Protein AF-A0A7G8EMR7-F1 (afdb_monomer_lite)

Structure (mmCIF, N/CA/C/O backbone):
data_AF-A0A7G8EMR7-F1
#
_entry.id   AF-A0A7G8EMR7-F1
#
loop_
_atom_site.group_PDB
_atom_site.id
_atom_site.type_symbol
_atom_site.label_atom_id
_atom_site.label_alt_id
_atom_site.label_comp_id
_atom_site.label_asym_id
_atom_site.label_entity_id
_atom_site.label_seq_id
_atom_site.pdbx_PDB_ins_code
_atom_site.Cartn_x
_atom_site.Cartn_y
_atom_site.Cartn_z
_atom_site.occupancy
_atom_site.B_iso_or_equiv
_atom_site.auth_seq_id
_atom_site.auth_comp_id
_atom_site.auth_asym_id
_atom_site.auth_atom_id
_atom_site.pdbx_PDB_model_num
ATOM 1 N N . MET A 1 1 ? 34.311 30.628 12.073 1.00 57.38 1 MET A N 1
ATOM 2 C CA . MET A 1 1 ? 33.056 30.098 11.506 1.00 57.38 1 MET A CA 1
ATOM 3 C C . MET A 1 1 ? 31.970 31.081 11.854 1.00 57.38 1 MET A C 1
ATOM 5 O O . MET A 1 1 ? 31.750 31.256 13.050 1.00 57.38 1 MET A O 1
ATOM 9 N N . PRO A 1 2 ? 31.345 31.728 10.862 1.00 74.25 2 PRO A N 1
ATOM 10 C CA . PRO A 1 2 ? 30.206 32.598 11.105 1.00 74.25 2 PRO A CA 1
ATOM 11 C C . PRO A 1 2 ? 29.040 31.778 11.659 1.00 74.25 2 PRO A C 1
ATOM 13 O O . PRO A 1 2 ? 28.796 30.651 11.211 1.00 74.25 2 PRO A O 1
ATOM 16 N N . ASP A 1 3 ? 28.354 32.337 12.648 1.00 81.19 3 ASP A N 1
ATOM 17 C CA . ASP A 1 3 ? 27.054 31.846 13.098 1.00 81.19 3 ASP A CA 1
ATOM 18 C C . ASP A 1 3 ? 25.957 32.190 12.072 1.00 81.19 3 ASP A C 1
ATOM 20 O O . ASP A 1 3 ? 26.227 32.738 11.004 1.00 81.19 3 ASP A O 1
ATOM 24 N N . GLN A 1 4 ? 24.719 31.790 12.363 1.00 78.62 4 GLN A N 1
ATOM 25 C CA . GLN A 1 4 ? 23.602 31.946 11.433 1.00 78.62 4 GLN A CA 1
ATOM 26 C C . GLN A 1 4 ? 23.157 33.413 11.278 1.00 78.62 4 GLN A C 1
ATOM 28 O O . GLN A 1 4 ? 22.758 33.789 10.183 1.00 78.62 4 GLN A O 1
ATOM 33 N N . GLU A 1 5 ? 23.304 34.238 12.318 1.00 82.50 5 GLU A N 1
ATOM 34 C CA . GLU A 1 5 ? 22.943 35.666 12.322 1.00 82.50 5 GLU A CA 1
ATOM 35 C C . GLU A 1 5 ? 23.789 36.422 11.282 1.00 82.50 5 GLU A C 1
ATOM 37 O O . GLU A 1 5 ? 23.252 37.013 10.348 1.00 82.50 5 GLU A O 1
ATOM 42 N N . HIS A 1 6 ? 25.112 36.216 11.293 1.00 88.81 6 HIS A N 1
ATOM 43 C CA . HIS A 1 6 ? 26.015 36.756 10.267 1.00 88.81 6 HIS A CA 1
ATOM 44 C C . HIS A 1 6 ? 25.764 36.217 8.842 1.00 88.81 6 HIS A C 1
ATOM 46 O O . HIS A 1 6 ? 26.268 36.787 7.874 1.00 88.81 6 HIS A O 1
ATOM 52 N N . LEU A 1 7 ? 25.064 35.091 8.665 1.00 87.62 7 LEU A N 1
ATOM 53 C CA . LEU A 1 7 ? 24.693 34.623 7.324 1.00 87.62 7 LEU A CA 1
ATOM 54 C C . LEU A 1 7 ? 23.433 35.320 6.818 1.00 87.62 7 LEU A C 1
ATOM 56 O O . LEU A 1 7 ? 23.367 35.627 5.629 1.00 87.62 7 LEU A O 1
ATOM 60 N N . ASP A 1 8 ? 22.469 35.551 7.703 1.00 83.00 8 ASP A N 1
ATOM 61 C CA . ASP A 1 8 ? 21.169 36.119 7.363 1.00 83.00 8 ASP A CA 1
ATOM 62 C C . ASP A 1 8 ? 21.288 37.639 7.127 1.00 83.00 8 ASP A C 1
ATOM 64 O O . ASP A 1 8 ? 20.868 38.108 6.068 1.00 83.00 8 ASP A O 1
ATOM 68 N N . ASP A 1 9 ? 22.019 38.366 7.985 1.00 87.94 9 ASP A N 1
ATOM 69 C CA . ASP A 1 9 ? 22.360 39.793 7.808 1.00 87.94 9 ASP A CA 1
ATOM 70 C C . ASP A 1 9 ? 23.019 40.074 6.442 1.00 87.94 9 ASP A C 1
ATOM 72 O O . ASP A 1 9 ? 22.717 41.053 5.755 1.00 87.94 9 ASP A O 1
ATOM 76 N N . PHE A 1 10 ? 23.938 39.197 6.014 1.00 89.88 10 PHE A N 1
ATOM 77 C CA . PHE A 1 10 ? 24.624 39.344 4.728 1.00 89.88 10 PHE A CA 1
ATOM 78 C C . PHE A 1 10 ? 23.663 39.157 3.548 1.00 89.88 10 PHE A C 1
ATOM 80 O O . PHE A 1 10 ? 23.847 39.782 2.504 1.00 89.88 10 PHE A O 1
ATOM 87 N N . LEU A 1 11 ? 22.663 38.280 3.676 1.00 86.31 11 LEU A N 1
ATOM 88 C CA . LEU A 1 11 ? 21.675 38.048 2.624 1.00 86.31 11 LEU A CA 1
ATOM 89 C C . LEU A 1 11 ? 20.690 39.217 2.535 1.00 86.31 11 LEU A C 1
ATOM 91 O O . LEU A 1 11 ? 20.462 39.703 1.428 1.00 86.31 11 LEU A O 1
ATOM 95 N N . GLU A 1 12 ? 20.207 39.726 3.672 1.00 84.81 12 GLU A N 1
ATOM 96 C CA . GLU A 1 12 ? 19.348 40.917 3.741 1.00 84.81 12 GLU A CA 1
ATOM 97 C C . GLU A 1 12 ? 20.042 42.136 3.108 1.00 84.81 12 GLU A C 1
ATOM 99 O O . GLU A 1 12 ? 19.497 42.748 2.189 1.00 84.81 12 GLU A O 1
ATOM 104 N N . ALA A 1 13 ? 21.308 42.401 3.453 1.00 86.25 13 ALA A N 1
ATOM 105 C CA . ALA A 1 13 ? 22.084 43.486 2.845 1.00 86.25 13 ALA A CA 1
ATOM 106 C C . ALA A 1 13 ? 22.275 43.340 1.316 1.00 86.25 13 ALA A C 1
ATOM 108 O O . ALA A 1 13 ? 22.400 44.342 0.605 1.00 86.25 13 ALA A O 1
ATOM 109 N N . VAL A 1 14 ? 22.296 42.113 0.774 1.00 84.75 14 VAL A N 1
ATOM 110 C CA . VAL A 1 14 ? 22.351 41.875 -0.683 1.00 84.75 14 VAL A CA 1
ATOM 111 C C . VAL A 1 14 ? 20.979 42.053 -1.344 1.00 84.75 14 VAL A C 1
ATOM 113 O O . VAL A 1 14 ? 20.927 42.512 -2.490 1.00 84.75 14 VAL A O 1
ATOM 116 N N . GLU A 1 15 ? 19.880 41.734 -0.655 1.00 80.44 15 GLU A N 1
ATOM 117 C CA . GLU A 1 15 ? 18.521 42.029 -1.127 1.00 80.44 15 GLU A CA 1
ATOM 118 C C . GLU A 1 15 ? 18.259 43.543 -1.159 1.00 80.44 15 GLU A C 1
ATOM 120 O O . GLU A 1 15 ? 17.837 44.058 -2.198 1.00 80.44 15 GLU A O 1
ATOM 125 N N . GLU A 1 16 ? 18.605 44.272 -0.092 1.00 79.94 16 GLU A N 1
ATOM 126 C CA . GLU A 1 16 ? 18.451 45.733 -0.008 1.00 79.94 16 GLU A CA 1
ATOM 127 C C . GLU A 1 16 ? 19.318 46.491 -1.024 1.00 79.94 16 GLU A C 1
ATOM 129 O O . GLU A 1 16 ? 18.848 47.427 -1.678 1.00 79.94 16 GLU A O 1
ATOM 134 N N . ALA A 1 17 ? 20.579 46.081 -1.208 1.00 79.94 17 ALA A N 1
ATOM 135 C CA . ALA A 1 17 ? 21.474 46.690 -2.195 1.00 79.94 17 ALA A CA 1
ATOM 136 C C . ALA A 1 17 ? 21.065 46.398 -3.655 1.00 79.94 17 ALA A C 1
ATOM 138 O O . ALA A 1 17 ? 21.535 47.081 -4.572 1.00 79.94 17 ALA A O 1
ATOM 139 N N . GLY A 1 18 ? 20.202 45.397 -3.868 1.00 71.69 18 GLY A N 1
ATOM 140 C CA . GLY A 1 18 ? 19.740 44.924 -5.167 1.00 71.69 18 GLY A CA 1
ATOM 141 C C . GLY A 1 18 ? 20.785 44.085 -5.912 1.00 71.69 18 GLY A C 1
ATOM 142 O O . GLY A 1 18 ? 21.948 44.459 -6.039 1.00 71.69 18 GLY A O 1
ATOM 143 N N . SER A 1 19 ? 20.372 42.945 -6.470 1.00 70.88 19 SER A N 1
ATOM 144 C CA . SER A 1 19 ? 21.272 42.052 -7.219 1.00 70.88 19 SER A CA 1
ATOM 145 C C . SER A 1 19 ? 21.535 42.574 -8.649 1.00 70.88 19 SER A C 1
ATOM 147 O O . SER A 1 19 ? 20.574 42.739 -9.407 1.00 70.88 19 SER A O 1
ATOM 149 N N . PRO A 1 20 ? 22.798 42.790 -9.087 1.00 79.12 20 PRO A N 1
ATOM 150 C CA . PRO A 1 20 ? 24.050 42.582 -8.354 1.00 79.12 20 PRO A CA 1
ATOM 151 C C . PRO A 1 20 ? 24.451 43.711 -7.400 1.00 79.12 20 PRO A C 1
ATOM 153 O O . PRO A 1 20 ? 24.680 44.852 -7.815 1.00 79.12 20 PRO A O 1
ATOM 156 N N . ALA A 1 21 ? 24.726 43.327 -6.157 1.00 84.31 21 ALA A N 1
ATOM 157 C CA . ALA A 1 21 ? 25.271 44.205 -5.139 1.00 84.31 21 ALA A CA 1
ATOM 158 C C . ALA A 1 21 ? 26.789 44.388 -5.331 1.00 84.31 21 ALA A C 1
ATOM 160 O O . ALA A 1 21 ? 27.502 43.497 -5.806 1.00 84.31 21 ALA A O 1
ATOM 161 N N . LYS A 1 22 ? 27.319 45.556 -4.958 1.00 87.06 22 LYS A N 1
ATOM 162 C CA . LYS A 1 22 ? 28.762 45.861 -5.016 1.00 87.06 22 LYS A CA 1
ATOM 163 C C . LYS A 1 22 ? 29.403 45.579 -3.660 1.00 87.06 22 LYS A C 1
ATOM 165 O O . LYS A 1 22 ? 28.920 46.096 -2.659 1.00 87.06 22 LYS A O 1
ATOM 170 N N . ASN A 1 23 ? 30.524 44.853 -3.626 1.00 85.62 23 ASN A N 1
ATOM 171 C CA . ASN A 1 23 ? 31.226 44.539 -2.373 1.00 85.62 23 ASN A CA 1
ATOM 172 C C . ASN A 1 23 ? 31.549 45.781 -1.515 1.00 85.62 23 ASN A C 1
ATOM 174 O O . ASN A 1 23 ? 31.311 45.711 -0.314 1.00 85.62 23 ASN A O 1
ATOM 178 N N . PRO A 1 24 ? 32.004 46.927 -2.069 1.00 85.69 24 PRO A N 1
ATOM 179 C CA . PRO A 1 24 ? 32.195 48.139 -1.270 1.00 85.69 24 PRO A CA 1
ATOM 180 C C . PRO A 1 24 ? 30.923 48.640 -0.571 1.00 85.69 24 PRO A C 1
ATOM 182 O O . PRO A 1 24 ? 31.001 49.039 0.583 1.00 85.69 24 PRO A O 1
ATOM 185 N N . ALA A 1 25 ? 29.760 48.565 -1.230 1.00 83.31 25 ALA A N 1
ATOM 186 C CA . ALA A 1 25 ? 28.487 49.006 -0.653 1.00 83.31 25 ALA A CA 1
ATOM 187 C C . ALA A 1 25 ? 27.981 48.039 0.430 1.00 83.31 25 ALA A C 1
ATOM 189 O O . ALA A 1 25 ? 27.506 48.479 1.467 1.00 83.31 25 ALA A O 1
ATOM 190 N N . LEU A 1 26 ? 28.149 46.726 0.227 1.00 86.81 26 LEU A N 1
ATOM 191 C CA . LEU A 1 26 ? 27.832 45.713 1.243 1.00 86.81 26 LEU A CA 1
ATOM 192 C C . LEU A 1 26 ? 28.711 45.861 2.493 1.00 86.81 26 LEU A C 1
ATOM 194 O O . LEU A 1 26 ? 28.229 45.720 3.610 1.00 86.81 26 LEU A O 1
ATOM 198 N N . ARG A 1 27 ? 29.998 46.177 2.314 1.00 86.69 27 ARG A N 1
ATOM 199 C CA . ARG A 1 27 ? 30.940 46.416 3.421 1.00 86.69 27 ARG A CA 1
ATOM 200 C C . ARG A 1 27 ? 30.623 47.699 4.184 1.00 86.69 27 ARG A C 1
ATOM 202 O O . ARG A 1 27 ? 30.758 47.718 5.400 1.00 86.69 27 ARG A O 1
ATOM 209 N N . GLU A 1 28 ? 30.188 48.743 3.482 1.00 85.81 28 GLU A N 1
ATOM 210 C CA . GLU A 1 28 ? 29.721 49.994 4.090 1.00 85.81 28 GLU A CA 1
ATOM 211 C C . GLU A 1 28 ? 28.404 49.801 4.862 1.00 85.81 28 GLU A C 1
ATOM 213 O O . GLU A 1 28 ? 28.274 50.331 5.961 1.00 85.81 28 GLU A O 1
ATOM 218 N N . ALA A 1 29 ? 27.470 48.999 4.336 1.00 86.19 29 ALA A N 1
ATOM 219 C CA . ALA A 1 29 ? 26.192 48.697 4.986 1.00 86.19 29 ALA A CA 1
ATOM 220 C C . ALA A 1 29 ? 26.337 47.796 6.227 1.00 86.19 29 ALA A C 1
ATOM 222 O O . ALA A 1 29 ? 25.756 48.090 7.267 1.00 86.19 29 ALA A O 1
ATOM 223 N N . LEU A 1 30 ? 27.128 46.720 6.133 1.00 89.44 30 LEU A N 1
ATOM 224 C CA . LEU A 1 30 ? 27.323 45.761 7.230 1.00 89.44 30 LEU A CA 1
ATOM 225 C C . LEU A 1 30 ? 28.312 46.264 8.297 1.00 89.44 30 LEU A C 1
ATOM 227 O O . LEU A 1 30 ? 28.236 45.862 9.454 1.00 89.44 30 LEU A O 1
ATOM 231 N N . GLY A 1 31 ? 29.273 47.118 7.925 1.00 89.44 31 GLY A N 1
ATOM 232 C CA . GLY A 1 31 ? 30.266 47.677 8.851 1.00 89.44 31 GLY A CA 1
ATOM 233 C C . GLY A 1 31 ? 31.246 46.657 9.455 1.00 89.44 31 GLY A C 1
ATOM 234 O O . GLY A 1 31 ? 31.926 46.970 10.430 1.00 89.44 31 GLY A O 1
ATOM 235 N N . TRP A 1 32 ? 31.314 45.437 8.912 1.00 90.94 32 TRP A N 1
ATOM 236 C CA . TRP A 1 32 ? 32.127 44.346 9.455 1.00 90.94 32 TRP A CA 1
ATOM 237 C C . TRP A 1 32 ? 33.620 44.471 9.136 1.00 90.94 32 TRP A C 1
ATOM 239 O O . TRP A 1 32 ? 34.028 44.969 8.085 1.00 90.94 32 TRP A O 1
ATOM 249 N N . GLU A 1 33 ? 34.438 43.910 10.027 1.00 85.88 33 GLU A N 1
ATOM 250 C CA . GLU A 1 33 ? 35.870 43.714 9.807 1.00 85.88 33 GLU A CA 1
ATOM 251 C C . GLU A 1 33 ? 36.137 42.782 8.611 1.00 85.88 33 GLU A C 1
ATOM 253 O O . GLU A 1 33 ? 35.475 41.755 8.429 1.00 85.88 33 GLU A O 1
ATOM 258 N N . GLU A 1 34 ? 37.159 43.108 7.816 1.00 82.94 34 GLU A N 1
ATOM 259 C CA . GLU A 1 34 ? 37.453 42.433 6.540 1.00 82.94 34 GLU A CA 1
ATOM 260 C C . GLU A 1 34 ? 37.567 40.893 6.624 1.00 82.94 34 GLU A C 1
ATOM 262 O O . GLU A 1 34 ? 37.033 40.212 5.742 1.00 82.94 34 GLU A O 1
ATOM 267 N N . PRO A 1 35 ? 38.210 40.294 7.654 1.00 88.31 35 PRO A N 1
ATOM 268 C CA . PRO A 1 35 ? 38.303 38.839 7.755 1.00 88.31 35 PRO A CA 1
ATOM 269 C C . PRO A 1 35 ? 36.937 38.165 7.927 1.00 88.31 35 PRO A C 1
ATOM 271 O O . PRO A 1 35 ? 36.718 37.093 7.369 1.00 88.31 35 PRO A O 1
ATOM 274 N N . LEU A 1 36 ? 36.019 38.798 8.668 1.00 86.50 36 LEU A N 1
ATOM 275 C CA . LEU A 1 36 ? 34.673 38.279 8.918 1.00 86.50 36 LEU A CA 1
ATOM 276 C C . LEU A 1 36 ? 33.814 38.374 7.653 1.00 86.50 36 LEU A C 1
ATOM 278 O O . LEU A 1 36 ? 33.177 37.393 7.270 1.00 86.50 36 LEU A O 1
ATOM 282 N N . TYR A 1 37 ? 33.869 39.519 6.963 1.00 89.94 37 TYR A N 1
ATOM 283 C CA . TYR A 1 37 ? 33.163 39.731 5.698 1.00 89.94 37 TYR A CA 1
ATOM 284 C C . TYR A 1 37 ? 33.554 38.687 4.639 1.00 89.94 37 TYR A C 1
ATOM 286 O O . TYR A 1 37 ? 32.681 38.064 4.028 1.00 89.94 37 TYR A O 1
ATOM 294 N N . GLU A 1 38 ? 34.853 38.434 4.436 1.00 87.31 38 GLU A N 1
ATOM 295 C CA . GLU A 1 38 ? 35.293 37.412 3.479 1.00 87.31 38 GLU A CA 1
ATOM 296 C C . GLU A 1 38 ? 35.054 35.970 3.969 1.00 87.31 38 GLU A C 1
ATOM 298 O O . GLU A 1 38 ? 34.797 35.110 3.124 1.00 87.31 38 GLU A O 1
ATOM 303 N N . GLU A 1 39 ? 35.057 35.676 5.279 1.00 88.50 39 GLU A N 1
ATOM 304 C CA . GLU A 1 39 ? 34.685 34.342 5.795 1.00 88.50 39 GLU A CA 1
ATOM 305 C C . GLU A 1 39 ? 33.197 34.034 5.533 1.00 88.50 39 GLU A C 1
ATOM 307 O O . GLU A 1 39 ? 32.879 32.983 4.968 1.00 88.50 39 GLU A O 1
ATOM 312 N N . VAL A 1 40 ? 32.291 34.968 5.855 1.00 88.12 40 VAL A N 1
ATOM 313 C CA . VAL A 1 40 ? 30.843 34.867 5.577 1.00 88.12 40 VAL A CA 1
ATOM 314 C C . VAL A 1 40 ? 30.583 34.707 4.081 1.00 88.12 40 VAL A C 1
ATOM 316 O O . VAL A 1 40 ? 29.943 33.746 3.642 1.00 88.12 40 VAL A O 1
ATOM 319 N N . LYS A 1 41 ? 31.141 35.608 3.271 1.00 89.00 41 LYS A N 1
ATOM 320 C CA . LYS A 1 41 ? 31.009 35.597 1.811 1.00 89.00 41 LYS A CA 1
ATOM 321 C C . LYS A 1 41 ? 31.563 34.311 1.196 1.00 89.00 41 LYS A C 1
ATOM 323 O O . LYS A 1 41 ? 30.964 33.773 0.266 1.00 89.00 41 LYS A O 1
ATOM 328 N N . ALA A 1 42 ? 32.683 33.784 1.695 1.00 85.69 42 ALA A N 1
ATOM 329 C CA . ALA A 1 42 ? 33.214 32.496 1.253 1.00 85.69 42 ALA A CA 1
ATOM 330 C C . ALA A 1 42 ? 32.295 31.328 1.647 1.00 85.69 42 ALA A C 1
ATOM 332 O O . ALA A 1 42 ? 32.066 30.444 0.820 1.00 85.69 42 ALA A O 1
ATOM 333 N N . ALA A 1 43 ? 31.720 31.338 2.854 1.00 84.50 43 ALA A N 1
ATOM 334 C CA . ALA A 1 43 ? 30.780 30.316 3.309 1.00 84.50 43 ALA A CA 1
ATOM 335 C C . ALA A 1 43 ? 29.481 30.303 2.481 1.00 84.50 43 ALA A C 1
ATOM 337 O O . ALA A 1 43 ? 29.034 29.234 2.064 1.00 84.50 43 ALA A O 1
ATOM 338 N N . LEU A 1 44 ? 28.902 31.469 2.173 1.00 83.50 44 LEU A N 1
ATOM 339 C CA . LEU A 1 44 ? 27.701 31.582 1.334 1.00 83.50 44 LEU A CA 1
ATOM 340 C C . LEU A 1 44 ? 27.962 31.205 -0.133 1.00 83.50 44 LEU A C 1
ATOM 342 O O . LEU A 1 44 ? 27.108 30.581 -0.768 1.00 83.50 44 LEU A O 1
ATOM 346 N N . VAL A 1 45 ? 29.157 31.503 -0.657 1.00 85.25 45 VAL A N 1
ATOM 347 C CA . VAL A 1 45 ? 29.601 31.033 -1.981 1.00 85.25 45 VAL A CA 1
ATOM 348 C C . VAL A 1 45 ? 29.816 29.516 -1.997 1.00 85.25 45 VAL A C 1
ATOM 350 O O . VAL A 1 45 ? 29.410 28.857 -2.951 1.00 85.25 45 VAL A O 1
ATOM 353 N N . ALA A 1 46 ? 30.383 28.931 -0.938 1.00 79.50 46 ALA A N 1
ATOM 354 C CA . ALA A 1 46 ? 30.556 27.481 -0.814 1.00 79.50 46 ALA A CA 1
ATOM 355 C C . ALA A 1 46 ? 29.217 26.733 -0.665 1.00 79.50 46 ALA A C 1
ATOM 357 O O . ALA A 1 46 ? 29.056 25.649 -1.223 1.00 79.50 46 ALA A O 1
ATOM 358 N N . LYS A 1 47 ? 28.234 27.333 0.022 1.00 79.31 47 LYS A N 1
ATOM 359 C CA . LYS A 1 47 ? 26.837 26.859 0.070 1.00 79.31 47 LYS A CA 1
ATOM 360 C C . LYS A 1 47 ? 26.079 27.073 -1.253 1.00 79.31 47 LYS A C 1
ATOM 362 O O . LYS A 1 47 ? 24.956 26.600 -1.389 1.00 79.31 47 LYS A O 1
ATOM 367 N N . GLY A 1 48 ? 26.661 27.790 -2.219 1.00 78.06 48 GLY A N 1
ATOM 368 C CA . GLY A 1 48 ? 26.054 28.098 -3.516 1.00 78.06 48 GLY A CA 1
ATOM 369 C C . GLY A 1 48 ? 24.927 29.135 -3.479 1.00 78.06 48 GLY A C 1
ATOM 370 O O . GLY A 1 48 ? 24.381 29.441 -4.532 1.00 78.06 48 GLY A O 1
ATOM 371 N N . ILE A 1 49 ? 24.603 29.689 -2.305 1.00 77.19 49 ILE A N 1
ATOM 372 C CA . ILE A 1 49 ? 23.542 30.692 -2.089 1.00 77.19 49 ILE A CA 1
ATOM 373 C C . ILE A 1 49 ? 23.927 32.031 -2.736 1.00 77.19 49 ILE A C 1
ATOM 375 O O . ILE A 1 49 ? 23.078 32.781 -3.208 1.00 77.19 49 ILE A O 1
ATOM 379 N N . VAL A 1 50 ? 25.229 32.313 -2.796 1.00 82.00 50 VAL A N 1
ATOM 380 C CA . VAL A 1 50 ? 25.792 33.566 -3.301 1.00 82.00 50 VAL A CA 1
ATOM 381 C C . VAL A 1 50 ? 26.803 33.284 -4.415 1.00 82.00 50 VAL A C 1
ATOM 383 O O . VAL A 1 50 ? 27.568 32.323 -4.356 1.00 82.00 50 VAL A O 1
ATOM 386 N N . LYS A 1 51 ? 26.848 34.137 -5.443 1.00 83.00 51 LYS A N 1
ATOM 387 C CA . LYS A 1 51 ? 27.800 34.057 -6.561 1.00 83.00 51 LYS A CA 1
ATOM 388 C C . LYS A 1 51 ? 28.655 35.315 -6.661 1.00 83.00 51 LYS A C 1
ATOM 390 O O . LYS A 1 51 ? 28.183 36.432 -6.473 1.00 83.00 51 LYS A O 1
ATOM 395 N N . ARG A 1 52 ? 29.927 35.121 -7.016 1.00 81.75 52 ARG A N 1
ATOM 396 C CA . ARG A 1 52 ? 30.865 36.198 -7.371 1.00 81.75 52 ARG A CA 1
ATOM 397 C C . ARG A 1 52 ? 30.674 36.567 -8.846 1.00 81.75 52 ARG A C 1
ATOM 399 O O . ARG A 1 52 ? 30.525 35.671 -9.677 1.00 81.75 52 ARG A O 1
ATOM 406 N N . GLY A 1 53 ? 30.706 37.858 -9.173 1.00 74.56 53 GLY A N 1
ATOM 407 C CA . GLY A 1 53 ? 30.669 38.322 -10.563 1.00 74.56 53 GLY A CA 1
ATOM 408 C C . GLY A 1 53 ? 31.847 37.805 -11.395 1.00 74.56 53 GLY A C 1
ATOM 409 O O . GLY A 1 53 ? 32.962 37.664 -10.893 1.00 74.56 53 GLY A O 1
ATOM 410 N N . GLN A 1 54 ? 31.620 37.525 -12.682 1.00 56.62 54 GLN A N 1
ATOM 411 C CA . GLN A 1 54 ? 32.704 37.160 -13.599 1.00 56.62 54 GLN A CA 1
ATOM 412 C C . GLN A 1 54 ? 33.447 38.406 -14.102 1.00 56.62 54 GLN A C 1
ATOM 414 O O . GLN A 1 54 ? 32.874 39.244 -14.794 1.00 56.62 54 GLN A O 1
ATOM 419 N N . GLY A 1 55 ? 34.750 38.482 -13.819 1.00 60.56 55 GLY A N 1
ATOM 420 C CA . GLY A 1 55 ? 35.656 39.510 -14.336 1.00 60.56 55 GLY A CA 1
ATOM 421 C C . GLY A 1 55 ? 36.244 40.402 -13.244 1.00 60.56 55 GLY A C 1
ATOM 422 O O . GLY A 1 55 ? 36.343 40.013 -12.086 1.00 60.56 55 GLY A O 1
ATOM 423 N N . ARG A 1 56 ? 36.660 41.615 -13.626 1.00 51.62 56 ARG A N 1
ATOM 424 C CA . ARG A 1 56 ? 37.240 42.626 -12.718 1.00 51.62 56 ARG A CA 1
ATOM 425 C C . ARG A 1 56 ? 36.194 43.376 -11.874 1.00 51.62 56 ARG A C 1
ATOM 427 O O . ARG A 1 56 ? 36.553 44.312 -11.167 1.00 51.62 56 ARG A O 1
ATOM 434 N N . SER A 1 57 ? 34.916 43.021 -11.989 1.00 55.19 57 SER A N 1
ATOM 435 C CA . SER A 1 57 ? 33.812 43.650 -11.263 1.00 55.19 57 SER A CA 1
ATOM 436 C C . SER A 1 57 ? 33.665 43.036 -9.874 1.00 55.19 57 SER A C 1
ATOM 438 O O . SER A 1 57 ? 33.320 41.862 -9.749 1.00 55.19 57 SER A O 1
ATOM 440 N N . ASP A 1 58 ? 33.891 43.845 -8.843 1.00 75.81 58 ASP A N 1
ATOM 441 C CA . ASP A 1 58 ? 33.823 43.435 -7.441 1.00 75.81 58 ASP A CA 1
ATOM 442 C C . ASP A 1 58 ? 32.366 43.386 -6.932 1.00 75.81 58 ASP A C 1
ATOM 444 O O . ASP A 1 58 ? 31.922 44.202 -6.122 1.00 75.81 58 ASP A O 1
ATOM 448 N N . THR A 1 59 ? 31.584 42.460 -7.497 1.00 81.31 59 THR A N 1
ATOM 449 C CA . THR A 1 59 ? 30.137 42.323 -7.274 1.00 81.31 59 THR A CA 1
ATOM 450 C C . THR A 1 59 ? 29.721 40.927 -6.822 1.00 81.31 59 THR A C 1
ATOM 452 O O . THR A 1 59 ? 30.398 39.920 -7.063 1.00 81.31 59 THR A O 1
ATOM 455 N N . VAL A 1 60 ? 28.574 40.896 -6.151 1.00 82.12 60 VAL A N 1
ATOM 456 C CA . VAL A 1 60 ? 27.966 39.741 -5.502 1.00 82.12 60 VAL A CA 1
ATOM 457 C C . VAL A 1 60 ? 26.512 39.637 -5.955 1.00 82.12 60 VAL A C 1
ATOM 459 O O . VAL A 1 60 ? 25.817 40.640 -6.097 1.00 82.12 60 VAL A O 1
ATOM 462 N N . PHE A 1 61 ? 26.069 38.415 -6.218 1.00 82.75 61 PHE A N 1
ATOM 463 C CA . PHE A 1 61 ? 24.733 38.095 -6.704 1.00 82.75 61 PHE A CA 1
ATOM 464 C C . PHE A 1 61 ? 24.138 37.043 -5.771 1.00 82.75 61 PHE A C 1
ATOM 466 O O . PHE A 1 61 ? 24.828 36.076 -5.439 1.00 82.75 61 PHE A O 1
ATOM 473 N N . LEU A 1 62 ? 22.861 37.166 -5.415 1.00 78.38 62 LEU A N 1
ATOM 474 C CA . LEU A 1 62 ? 22.112 36.007 -4.926 1.00 78.38 62 LEU A CA 1
ATOM 475 C C . LEU A 1 62 ? 22.007 34.991 -6.065 1.00 78.38 62 LEU A C 1
ATOM 477 O O . LEU A 1 62 ? 21.802 35.355 -7.227 1.00 78.38 62 LEU A O 1
ATOM 481 N N . ALA A 1 63 ? 22.204 33.716 -5.754 1.00 71.19 63 ALA A N 1
ATOM 482 C CA . ALA A 1 63 ? 21.990 32.656 -6.718 1.00 71.19 63 ALA A CA 1
ATOM 483 C C . ALA A 1 63 ? 20.488 32.392 -6.851 1.00 71.19 63 ALA A C 1
ATOM 485 O O . ALA A 1 63 ? 19.845 32.018 -5.873 1.00 71.19 63 ALA A O 1
ATOM 486 N N . ASP A 1 64 ? 19.943 32.508 -8.067 1.00 56.56 64 ASP A N 1
ATOM 487 C CA . ASP A 1 64 ? 18.587 32.022 -8.347 1.00 56.56 64 ASP A CA 1
ATOM 488 C C . ASP A 1 64 ? 18.440 30.580 -7.835 1.00 56.56 64 ASP A C 1
ATOM 490 O O . ASP A 1 64 ? 19.308 29.736 -8.091 1.00 56.56 64 ASP A O 1
ATOM 494 N N . ALA A 1 65 ? 17.322 30.266 -7.176 1.00 43.91 65 ALA A N 1
ATOM 495 C CA . ALA A 1 65 ? 17.088 28.944 -6.590 1.00 43.91 65 ALA A CA 1
ATOM 496 C C . ALA A 1 65 ? 17.180 27.796 -7.624 1.00 43.91 65 ALA A C 1
ATOM 498 O O . ALA A 1 65 ? 17.638 26.699 -7.304 1.00 43.91 65 ALA A O 1
ATOM 499 N N . GLU A 1 66 ? 16.838 28.052 -8.894 1.00 37.50 66 GLU A N 1
ATOM 500 C CA . GLU A 1 66 ? 17.049 27.094 -9.990 1.00 37.50 66 GLU A CA 1
ATOM 501 C C . GLU A 1 66 ? 18.532 26.870 -10.332 1.00 37.50 66 GLU A C 1
ATOM 503 O O . GLU A 1 66 ? 18.909 25.802 -10.817 1.00 37.50 66 GLU A O 1
ATOM 508 N N . GLN A 1 67 ? 19.400 27.861 -10.114 1.00 38.84 67 GLN A N 1
ATOM 509 C CA . GLN A 1 67 ? 20.796 27.805 -10.539 1.00 38.84 67 GLN A CA 1
ATOM 510 C C . GLN A 1 67 ? 21.729 27.096 -9.549 1.00 38.84 67 GLN A C 1
ATOM 512 O O . GLN A 1 67 ? 22.757 26.572 -9.983 1.00 38.84 67 GLN A O 1
ATOM 517 N N . VAL A 1 68 ? 21.389 27.043 -8.257 1.00 40.16 68 VAL A N 1
ATOM 518 C CA . VAL A 1 68 ? 22.130 26.239 -7.262 1.00 40.16 68 VAL A CA 1
ATOM 519 C C . VAL A 1 68 ? 22.007 24.752 -7.613 1.00 40.16 68 VAL A C 1
ATOM 521 O O . VAL A 1 68 ? 23.002 24.030 -7.705 1.00 40.16 68 VAL A O 1
ATOM 524 N N . VAL A 1 69 ? 20.788 24.328 -7.966 1.00 37.50 69 VAL A N 1
ATOM 525 C CA . VAL A 1 69 ? 20.492 22.989 -8.497 1.00 37.50 69 VAL A CA 1
ATOM 526 C C . VAL A 1 69 ? 21.198 22.751 -9.843 1.00 37.50 69 VAL A C 1
ATOM 528 O O . VAL A 1 69 ? 21.701 21.653 -10.092 1.00 37.50 69 VAL A O 1
ATOM 531 N N . GLN A 1 70 ? 21.312 23.771 -10.706 1.00 34.59 70 GLN A N 1
ATOM 532 C CA . GLN A 1 70 ? 22.048 23.649 -11.974 1.00 34.59 70 GLN A CA 1
ATOM 533 C C . GLN A 1 70 ? 23.567 23.512 -11.801 1.00 34.59 70 GLN A C 1
ATOM 535 O O . GLN A 1 70 ? 24.173 22.773 -12.568 1.00 34.59 70 GLN A O 1
ATOM 540 N N . GLN A 1 71 ? 24.207 24.150 -10.816 1.00 36.16 71 GLN A N 1
ATOM 541 C CA . GLN A 1 71 ? 25.649 23.951 -10.591 1.00 36.16 71 GLN A CA 1
ATOM 542 C C . GLN A 1 71 ? 25.967 22.571 -10.003 1.00 36.16 71 GLN A C 1
ATOM 544 O O . GLN A 1 71 ? 26.956 21.964 -10.410 1.00 36.16 71 GLN A O 1
ATOM 549 N N . ALA A 1 72 ? 25.085 22.011 -9.169 1.00 38.84 72 ALA A N 1
ATOM 550 C CA . ALA A 1 72 ? 25.176 20.611 -8.745 1.00 38.84 72 ALA A CA 1
ATOM 551 C C . ALA A 1 72 ? 24.966 19.602 -9.900 1.00 38.84 72 ALA A C 1
ATOM 553 O O . ALA A 1 72 ? 25.416 18.461 -9.810 1.00 38.84 72 ALA A O 1
ATOM 554 N N . THR A 1 73 ? 24.311 20.005 -10.998 1.00 35.06 73 THR A N 1
ATOM 555 C CA . THR A 1 73 ? 23.997 19.134 -12.153 1.00 35.06 73 THR A CA 1
ATOM 556 C C . THR A 1 73 ? 24.794 19.446 -13.429 1.00 35.06 73 THR A C 1
ATOM 558 O O . THR A 1 73 ? 24.728 18.688 -14.396 1.00 35.06 73 THR A O 1
ATOM 561 N N . GLN A 1 74 ? 25.640 20.484 -13.442 1.00 31.30 74 GLN A N 1
ATOM 562 C CA . GLN A 1 74 ? 26.457 20.885 -14.603 1.00 31.30 74 GLN A CA 1
ATOM 563 C C . GLN A 1 74 ? 27.617 19.930 -14.950 1.00 31.30 74 GLN A C 1
ATOM 565 O O . GLN A 1 74 ? 28.372 20.195 -15.883 1.00 31.30 74 GLN A O 1
ATOM 570 N N . ALA A 1 75 ? 27.720 18.776 -14.287 1.00 32.06 75 ALA A N 1
ATOM 571 C CA . ALA A 1 75 ? 28.646 17.711 -14.666 1.00 32.06 75 ALA A CA 1
ATOM 572 C C . ALA A 1 75 ? 28.293 17.005 -16.000 1.00 32.06 75 ALA A C 1
ATOM 574 O O . ALA A 1 75 ? 29.118 16.230 -16.483 1.00 32.06 75 ALA A O 1
ATOM 575 N N . LYS A 1 76 ? 27.109 17.250 -16.605 1.00 31.97 76 LYS A N 1
ATOM 576 C CA . LYS A 1 76 ? 26.761 16.887 -18.005 1.00 31.97 76 LYS A CA 1
ATOM 577 C C . LYS A 1 76 ? 25.499 17.618 -18.520 1.00 31.97 76 LYS A C 1
ATOM 579 O O . LYS A 1 76 ? 24.429 17.502 -17.937 1.00 31.97 76 LYS A O 1
ATOM 584 N N . ALA A 1 77 ? 25.621 18.328 -19.646 1.00 24.70 77 ALA A N 1
ATOM 585 C CA . ALA A 1 77 ? 24.531 18.944 -20.439 1.00 24.70 77 ALA A CA 1
ATOM 586 C C . ALA A 1 77 ? 24.255 18.112 -21.726 1.00 24.70 77 ALA A C 1
ATOM 588 O O . ALA A 1 77 ? 24.961 17.111 -21.890 1.00 24.70 77 ALA A O 1
ATOM 589 N N . PRO A 1 78 ? 23.365 18.486 -22.692 1.00 34.88 78 PRO A N 1
ATOM 590 C CA . PRO A 1 78 ? 22.317 19.543 -22.783 1.00 34.88 78 PRO A CA 1
ATOM 591 C C . PRO A 1 78 ? 20.879 18.966 -23.024 1.00 34.88 78 PRO A C 1
ATOM 593 O O . PRO A 1 78 ? 20.750 17.820 -23.425 1.00 34.88 78 PRO A O 1
ATOM 596 N N . ARG A 1 79 ? 19.717 19.577 -22.706 1.00 27.39 79 ARG A N 1
ATOM 597 C CA . ARG A 1 79 ? 19.057 20.901 -22.932 1.00 27.39 79 ARG A CA 1
ATOM 598 C C . ARG A 1 79 ? 18.246 21.090 -24.239 1.00 27.39 79 ARG A C 1
ATOM 600 O O . ARG A 1 79 ? 18.831 21.402 -25.271 1.00 27.39 79 ARG A O 1
ATOM 607 N N . HIS A 1 80 ? 16.906 21.039 -24.097 1.00 27.25 80 HIS A N 1
ATOM 608 C CA . HIS A 1 80 ? 15.802 21.868 -24.670 1.00 27.25 80 HIS A CA 1
ATOM 609 C C . HIS A 1 80 ? 14.452 21.382 -24.048 1.00 27.25 80 HIS A C 1
ATOM 611 O O . HIS A 1 80 ? 14.387 20.218 -23.673 1.00 27.25 80 HIS A O 1
ATOM 617 N N . GLY A 1 81 ? 13.354 22.145 -23.880 1.00 24.23 81 GLY A N 1
ATOM 618 C CA . GLY A 1 81 ? 13.178 23.611 -23.855 1.00 24.23 81 GLY A CA 1
ATOM 619 C C . GLY A 1 81 ? 11.699 24.100 -23.907 1.00 24.23 81 GLY A C 1
ATOM 620 O O . GLY A 1 81 ? 11.093 24.004 -24.966 1.00 24.23 81 GLY A O 1
ATOM 621 N N . LYS A 1 82 ? 11.198 24.755 -22.829 1.00 25.38 82 LYS A N 1
ATOM 622 C CA . LYS A 1 82 ? 9.863 25.426 -22.629 1.00 25.38 82 LYS A CA 1
ATOM 623 C C . LYS A 1 82 ? 8.647 24.494 -22.362 1.00 25.38 82 LYS A C 1
ATOM 625 O O . LYS A 1 82 ? 8.632 23.387 -22.872 1.00 25.38 82 LYS A O 1
ATOM 630 N N . ALA A 1 83 ? 7.605 24.858 -21.587 1.00 24.59 83 ALA A N 1
ATOM 631 C CA . ALA A 1 83 ? 7.241 26.112 -20.882 1.00 24.59 83 ALA A CA 1
ATOM 632 C C . ALA A 1 83 ? 6.627 25.852 -19.469 1.00 24.59 83 ALA A C 1
ATOM 634 O O . ALA A 1 83 ? 6.479 24.703 -19.070 1.00 24.59 83 ALA A O 1
ATOM 635 N N . ALA A 1 84 ? 6.308 26.913 -18.709 1.00 28.44 84 ALA A N 1
ATOM 636 C CA . ALA A 1 84 ? 6.073 26.885 -17.252 1.00 28.44 84 ALA A CA 1
ATOM 637 C C . ALA A 1 84 ? 4.596 26.890 -16.780 1.00 28.44 84 ALA A C 1
ATOM 639 O O . ALA A 1 84 ? 3.696 27.291 -17.516 1.00 28.44 84 ALA A O 1
ATOM 640 N N . GLY A 1 85 ? 4.391 26.542 -15.500 1.00 21.42 85 GLY A N 1
ATOM 641 C CA . GLY A 1 85 ? 3.162 26.740 -14.714 1.00 21.42 85 GLY A CA 1
ATOM 642 C C . GLY A 1 85 ? 3.474 26.767 -13.205 1.00 21.42 85 GLY A C 1
ATOM 643 O O . GLY A 1 85 ? 4.326 26.007 -12.748 1.00 21.42 85 GLY A O 1
ATOM 644 N N . ASN A 1 86 ? 2.841 27.677 -12.453 1.00 37.56 86 ASN A N 1
ATOM 645 C CA . ASN A 1 86 ? 3.171 28.004 -11.051 1.00 37.56 86 ASN A CA 1
ATOM 646 C C . ASN A 1 86 ? 2.948 26.850 -10.052 1.00 37.56 86 ASN A C 1
ATOM 648 O O . ASN A 1 86 ? 2.043 26.038 -10.229 1.00 37.56 86 ASN A O 1
ATOM 652 N N . GLY A 1 87 ? 3.693 26.857 -8.938 1.00 24.59 87 GLY A N 1
ATOM 653 C CA . GLY A 1 87 ? 3.468 25.952 -7.806 1.00 24.59 87 GLY A CA 1
ATOM 654 C C . GLY A 1 87 ? 4.039 26.468 -6.480 1.00 24.59 87 GLY A C 1
ATOM 655 O O . GLY A 1 87 ? 5.206 26.844 -6.405 1.00 24.59 87 GLY A O 1
ATOM 656 N N . THR A 1 88 ? 3.186 26.457 -5.455 1.00 27.50 88 THR A N 1
ATOM 657 C CA . THR A 1 88 ? 3.440 26.634 -4.011 1.00 27.50 88 THR A CA 1
ATOM 658 C C . THR A 1 88 ? 4.532 25.688 -3.461 1.00 27.50 88 THR A C 1
ATOM 660 O O . THR A 1 88 ? 4.930 24.760 -4.172 1.00 27.50 88 THR A O 1
ATOM 663 N N . PRO A 1 89 ? 5.062 25.901 -2.229 1.00 31.56 89 PRO A N 1
ATOM 664 C CA . PRO A 1 89 ? 6.210 25.144 -1.716 1.00 31.56 89 PRO A CA 1
ATOM 665 C C . PRO A 1 89 ? 5.977 23.633 -1.801 1.00 31.56 89 PRO A C 1
ATOM 667 O O . PRO A 1 89 ? 4.998 23.108 -1.274 1.00 31.56 89 PRO A O 1
ATOM 670 N N . LYS A 1 90 ? 6.875 22.943 -2.513 1.00 40.00 90 LYS A N 1
ATOM 671 C CA . LYS A 1 90 ? 6.704 21.533 -2.864 1.00 40.00 90 LYS A CA 1
ATOM 672 C C . LYS A 1 90 ? 6.934 20.618 -1.668 1.00 40.00 90 LYS A C 1
ATOM 674 O O . LYS A 1 90 ? 8.068 20.239 -1.377 1.00 40.00 90 LYS A O 1
ATOM 679 N N . ASP A 1 91 ? 5.832 20.140 -1.104 1.00 46.38 91 ASP A N 1
ATOM 680 C CA . ASP A 1 91 ? 5.772 18.758 -0.642 1.00 46.38 91 ASP A CA 1
ATOM 681 C C . ASP A 1 91 ? 6.330 17.825 -1.731 1.00 46.38 91 ASP A C 1
ATOM 683 O O . ASP A 1 91 ? 6.076 18.014 -2.929 1.00 46.38 91 ASP A O 1
ATOM 687 N N . LYS A 1 92 ? 7.093 16.799 -1.334 1.00 56.88 92 LYS A N 1
ATOM 688 C CA . LYS A 1 92 ? 7.505 15.753 -2.281 1.00 56.88 92 LYS A CA 1
ATOM 689 C C . LYS A 1 92 ? 6.244 15.092 -2.835 1.00 56.88 92 LYS A C 1
ATOM 691 O O . LYS A 1 92 ? 5.451 14.547 -2.059 1.00 56.88 92 LYS A O 1
ATOM 696 N N . SER A 1 93 ? 6.095 15.111 -4.163 1.00 76.44 93 SER A N 1
ATOM 697 C CA . SER A 1 93 ? 4.974 14.453 -4.839 1.00 76.44 93 SER A CA 1
ATOM 698 C C . SER A 1 93 ? 4.920 12.975 -4.445 1.00 76.44 93 SER A C 1
ATOM 700 O O . SER A 1 93 ? 5.940 12.382 -4.070 1.00 76.44 93 SER A O 1
ATOM 702 N N . LEU A 1 94 ? 3.733 12.370 -4.469 1.00 77.50 94 LEU A N 1
ATOM 703 C CA . LEU A 1 94 ? 3.585 11.011 -3.954 1.00 77.50 94 LEU A CA 1
ATOM 704 C C . LEU A 1 94 ? 4.417 10.005 -4.760 1.00 77.50 94 LEU A C 1
ATOM 706 O O . LEU A 1 94 ? 4.993 9.086 -4.190 1.00 77.50 94 LEU A O 1
ATOM 710 N N . GLU A 1 95 ? 4.569 10.240 -6.058 1.00 77.81 95 GLU A N 1
ATOM 711 C CA . GLU A 1 95 ? 5.408 9.450 -6.954 1.00 77.81 95 GLU A CA 1
ATOM 712 C C . GLU A 1 95 ? 6.894 9.554 -6.569 1.00 77.81 95 GLU A C 1
ATOM 714 O O . GLU A 1 95 ? 7.614 8.556 -6.579 1.00 77.81 95 GLU A O 1
ATOM 719 N N . SER A 1 96 ? 7.348 10.742 -6.142 1.00 80.25 96 SER A N 1
ATOM 720 C CA . SER A 1 96 ? 8.693 10.932 -5.585 1.00 80.25 96 SER A CA 1
ATOM 721 C C . SER A 1 96 ? 8.871 10.185 -4.263 1.00 80.25 96 SER A C 1
ATOM 723 O O . SER A 1 96 ? 9.930 9.611 -4.041 1.00 80.25 96 SER A O 1
ATOM 725 N N . TRP A 1 97 ? 7.856 10.164 -3.394 1.00 85.38 97 TRP A N 1
ATOM 726 C CA . TRP A 1 97 ? 7.885 9.391 -2.146 1.00 85.38 97 TRP A CA 1
ATOM 727 C C . TRP A 1 97 ? 7.928 7.875 -2.408 1.00 85.38 97 TRP A C 1
ATOM 729 O O . TRP A 1 97 ? 8.715 7.164 -1.786 1.00 85.38 97 TRP A O 1
ATOM 739 N N . ILE A 1 98 ? 7.155 7.389 -3.381 1.00 79.25 98 ILE A N 1
ATOM 740 C CA . ILE A 1 98 ? 7.151 5.987 -3.822 1.00 79.25 98 ILE A CA 1
ATOM 741 C C . ILE A 1 98 ? 8.507 5.587 -4.411 1.00 79.25 98 ILE A C 1
ATOM 743 O O . ILE A 1 98 ? 9.014 4.501 -4.133 1.00 79.25 98 ILE A O 1
ATOM 747 N N . TRP A 1 99 ? 9.135 6.475 -5.180 1.00 79.50 99 TRP A N 1
ATOM 748 C CA . TRP A 1 99 ? 10.483 6.256 -5.695 1.00 79.50 99 TRP A CA 1
ATOM 749 C C . TRP A 1 99 ? 11.560 6.313 -4.607 1.00 79.50 99 TRP A C 1
ATOM 751 O O . TRP A 1 99 ? 12.481 5.500 -4.640 1.00 79.50 99 TRP A O 1
ATOM 761 N N . ASP A 1 100 ? 11.437 7.194 -3.613 1.00 81.62 100 ASP A N 1
ATOM 762 C CA . ASP A 1 100 ? 12.338 7.218 -2.454 1.00 81.62 100 ASP A CA 1
ATOM 763 C C . ASP A 1 100 ? 12.228 5.906 -1.647 1.00 81.62 100 ASP A C 1
ATOM 765 O O . ASP A 1 100 ? 13.251 5.324 -1.278 1.00 81.62 100 ASP A O 1
ATOM 769 N N . ALA A 1 101 ? 11.009 5.383 -1.458 1.00 80.62 101 ALA A N 1
ATOM 770 C CA . ALA A 1 101 ? 10.757 4.072 -0.851 1.00 80.62 101 ALA A CA 1
ATOM 771 C C . ALA A 1 101 ? 11.285 2.898 -1.704 1.00 80.62 101 ALA A C 1
ATOM 773 O O . ALA A 1 101 ? 11.749 1.900 -1.160 1.00 80.62 101 ALA A O 1
ATOM 774 N N . ALA A 1 102 ? 11.278 3.015 -3.037 1.00 75.25 102 ALA A N 1
ATOM 775 C CA . ALA A 1 102 ? 11.936 2.050 -3.923 1.00 75.25 102 ALA A CA 1
ATOM 776 C C . ALA A 1 102 ? 13.471 2.130 -3.834 1.00 75.25 102 ALA A C 1
ATOM 778 O O . ALA A 1 102 ? 14.162 1.115 -3.932 1.00 75.25 102 ALA A O 1
ATOM 779 N N . CYS A 1 103 ? 14.021 3.335 -3.663 1.00 75.06 103 CYS A N 1
ATOM 780 C CA . CYS A 1 103 ? 15.461 3.564 -3.587 1.00 75.06 103 CYS A CA 1
ATOM 781 C C . CYS A 1 103 ? 16.069 3.093 -2.264 1.00 75.06 103 CYS A C 1
ATOM 783 O O . CYS A 1 103 ? 17.187 2.582 -2.287 1.00 75.06 103 CYS A O 1
ATOM 785 N N . SER A 1 104 ? 15.354 3.215 -1.139 1.00 70.31 104 SER A N 1
ATOM 786 C CA . SER A 1 104 ? 15.863 2.828 0.188 1.00 70.31 104 SER A CA 1
ATOM 787 C C . SER A 1 104 ? 16.238 1.344 0.297 1.00 70.31 104 SER A C 1
ATOM 789 O O . SER A 1 104 ? 17.112 0.990 1.085 1.00 70.31 104 SER A O 1
ATOM 791 N N . ILE A 1 105 ? 15.631 0.486 -0.529 1.00 67.81 105 ILE A N 1
ATOM 792 C CA . ILE A 1 105 ? 15.875 -0.964 -0.560 1.00 67.81 105 ILE A CA 1
ATOM 793 C C . ILE A 1 105 ? 16.723 -1.431 -1.751 1.00 67.81 105 ILE A C 1
ATOM 795 O O . ILE A 1 105 ? 17.035 -2.619 -1.868 1.00 67.81 105 ILE A O 1
ATOM 799 N N . ARG A 1 106 ? 17.083 -0.522 -2.666 1.00 66.62 106 ARG A N 1
ATOM 800 C CA . ARG A 1 106 ? 17.709 -0.855 -3.950 1.00 66.62 106 ARG A CA 1
ATOM 801 C C . ARG A 1 106 ? 19.172 -1.263 -3.771 1.00 66.62 106 ARG A C 1
ATOM 803 O O . ARG A 1 106 ? 20.085 -0.445 -3.851 1.00 66.62 106 ARG A O 1
ATOM 810 N N . GLY A 1 107 ? 19.407 -2.566 -3.638 1.00 59.41 107 GLY A N 1
ATOM 811 C CA . GLY A 1 107 ? 20.739 -3.153 -3.800 1.00 59.41 107 GLY A CA 1
ATOM 812 C C . GLY A 1 107 ? 21.320 -2.897 -5.201 1.00 59.41 107 GLY A C 1
ATOM 813 O O . GLY A 1 107 ? 20.590 -2.846 -6.193 1.00 59.41 107 GLY A O 1
ATOM 814 N N . ALA A 1 108 ? 22.649 -2.782 -5.297 1.00 42.28 108 ALA A N 1
ATOM 815 C CA . ALA A 1 108 ? 23.365 -2.342 -6.503 1.00 42.28 108 ALA A CA 1
ATOM 816 C C . ALA A 1 108 ? 23.224 -3.243 -7.755 1.00 42.28 108 ALA A C 1
ATOM 818 O O . ALA A 1 108 ? 23.730 -2.873 -8.813 1.00 42.28 108 ALA A O 1
ATOM 819 N N . LYS A 1 109 ? 22.571 -4.412 -7.661 1.00 46.94 109 LYS A N 1
ATOM 820 C CA . LYS A 1 109 ? 22.449 -5.396 -8.756 1.00 46.94 109 LYS A CA 1
ATOM 821 C C . LYS A 1 109 ? 21.023 -5.682 -9.249 1.00 46.94 109 LYS A C 1
ATOM 823 O O . LYS A 1 109 ? 20.887 -6.182 -10.358 1.00 46.94 109 LYS A O 1
ATOM 828 N N . ASP A 1 110 ? 19.976 -5.332 -8.495 1.00 57.22 110 ASP A N 1
ATOM 829 C CA . ASP A 1 110 ? 18.635 -5.929 -8.691 1.00 57.22 110 ASP A CA 1
ATOM 830 C C . ASP A 1 110 ? 17.521 -4.924 -9.034 1.00 57.22 110 ASP A C 1
ATOM 832 O O . ASP A 1 110 ? 16.337 -5.242 -8.953 1.00 57.22 110 ASP A O 1
ATOM 836 N N . ALA A 1 111 ? 17.887 -3.704 -9.448 1.00 54.03 111 ALA A N 1
ATOM 837 C CA . ALA A 1 111 ? 16.958 -2.602 -9.731 1.00 54.03 111 ALA A CA 1
ATOM 838 C C . ALA A 1 111 ? 15.668 -2.984 -10.501 1.00 54.03 111 ALA A C 1
ATOM 840 O O . ALA A 1 111 ? 14.604 -2.546 -10.067 1.00 54.03 111 ALA A O 1
ATOM 841 N N . PRO A 1 112 ? 15.708 -3.802 -11.578 1.00 58.50 112 PRO A N 1
ATOM 842 C CA . PRO A 1 112 ? 14.507 -4.135 -12.345 1.00 58.50 112 PRO A CA 1
ATOM 843 C C . PRO A 1 112 ? 13.537 -5.082 -11.625 1.00 58.50 112 PRO A C 1
ATOM 845 O O . PRO A 1 112 ? 12.366 -5.094 -11.985 1.00 58.50 112 PRO A O 1
ATOM 848 N N . LYS A 1 113 ? 14.000 -5.861 -10.632 1.00 65.69 113 LYS A N 1
ATOM 849 C CA . LYS A 1 113 ? 13.168 -6.817 -9.877 1.00 65.69 113 LYS A CA 1
ATOM 850 C C . LYS A 1 113 ? 12.353 -6.147 -8.769 1.00 65.69 113 LYS A C 1
ATOM 852 O O . LYS A 1 113 ? 11.250 -6.584 -8.470 1.00 65.69 113 LYS A O 1
ATOM 857 N N . TYR A 1 114 ? 12.861 -5.074 -8.155 1.00 72.00 114 TYR A N 1
ATOM 858 C CA . TYR A 1 114 ? 12.182 -4.426 -7.019 1.00 72.00 114 TYR A CA 1
ATOM 859 C C . TYR A 1 114 ? 10.806 -3.845 -7.365 1.00 72.00 114 TYR A C 1
ATOM 861 O O . TYR A 1 114 ? 9.951 -3.766 -6.482 1.00 72.00 114 TYR A O 1
ATOM 869 N N . LYS A 1 115 ? 10.571 -3.477 -8.635 1.00 70.75 115 LYS A N 1
ATOM 870 C CA . LYS A 1 115 ? 9.262 -3.000 -9.110 1.00 70.75 115 LYS A CA 1
ATOM 871 C C . LYS A 1 115 ? 8.149 -4.022 -8.810 1.00 70.75 115 LYS A C 1
ATOM 873 O O . LYS A 1 115 ? 7.057 -3.632 -8.411 1.00 70.75 115 LYS A O 1
ATOM 878 N N . ASP A 1 116 ? 8.464 -5.314 -8.921 1.00 75.88 116 ASP A N 1
ATOM 879 C CA . ASP A 1 116 ? 7.513 -6.416 -8.762 1.00 75.88 116 ASP A CA 1
ATOM 880 C C . ASP A 1 116 ? 7.062 -6.550 -7.298 1.00 75.88 116 ASP A C 1
ATOM 882 O O . ASP A 1 116 ? 5.927 -6.927 -7.036 1.00 75.88 116 ASP A O 1
ATOM 886 N N . TYR A 1 117 ? 7.918 -6.178 -6.341 1.00 82.75 117 TYR A N 1
ATOM 887 C CA . TYR A 1 117 ? 7.628 -6.239 -4.905 1.00 82.75 117 TYR A CA 1
ATOM 888 C C . TYR A 1 117 ? 6.965 -4.961 -4.371 1.00 82.75 117 TYR A C 1
ATOM 890 O O . TYR A 1 117 ? 6.072 -5.036 -3.526 1.00 82.75 117 TYR A O 1
ATOM 898 N N . ILE A 1 118 ? 7.371 -3.778 -4.851 1.00 83.56 118 ILE A N 1
ATOM 899 C CA . ILE A 1 118 ? 6.842 -2.503 -4.338 1.00 83.56 118 ILE A CA 1
ATOM 900 C C . ILE A 1 118 ? 5.399 -2.232 -4.778 1.00 83.56 118 ILE A C 1
ATOM 902 O O . ILE A 1 118 ? 4.597 -1.745 -3.981 1.00 83.56 118 ILE A O 1
ATOM 906 N N . LEU A 1 119 ? 5.046 -2.567 -6.022 1.00 80.00 119 LEU A N 1
ATOM 907 C CA . LEU A 1 119 ? 3.728 -2.257 -6.578 1.00 80.00 119 LEU A CA 1
ATOM 908 C C . LEU A 1 119 ? 2.586 -2.993 -5.851 1.00 80.00 119 LEU A C 1
ATOM 910 O O . LEU A 1 119 ? 1.644 -2.316 -5.425 1.00 80.00 119 LEU A O 1
ATOM 914 N N . PRO A 1 120 ? 2.660 -4.320 -5.606 1.00 85.69 120 PRO A N 1
ATOM 915 C CA . PRO A 1 120 ? 1.631 -5.017 -4.844 1.00 85.69 120 PRO A CA 1
ATOM 916 C C . PRO A 1 120 ? 1.534 -4.528 -3.394 1.00 85.69 120 PRO A C 1
ATOM 918 O O . PRO A 1 120 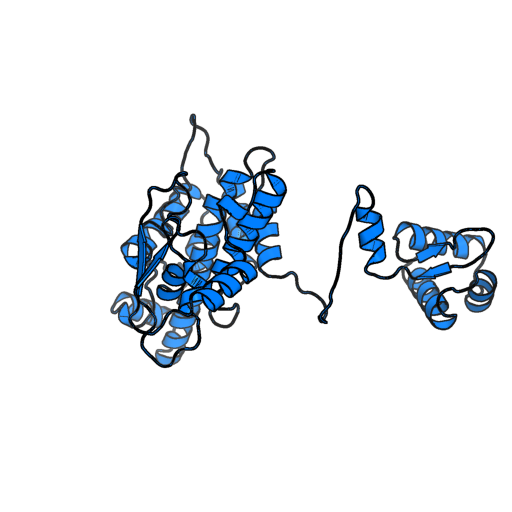? 0.431 -4.475 -2.852 1.00 85.69 120 PRO A O 1
ATOM 921 N N . LEU A 1 121 ? 2.646 -4.121 -2.764 1.00 90.12 121 LEU A N 1
ATOM 922 C CA . LEU A 1 121 ? 2.635 -3.592 -1.395 1.00 90.12 121 LEU A CA 1
ATOM 923 C C . LEU A 1 121 ? 1.969 -2.213 -1.299 1.00 90.12 121 LEU A C 1
ATOM 925 O O . LEU A 1 121 ? 1.133 -2.018 -0.420 1.00 90.12 121 LEU A O 1
ATOM 929 N N . ILE A 1 122 ? 2.269 -1.278 -2.209 1.00 87.81 122 ILE A N 1
ATOM 930 C CA . ILE A 1 122 ? 1.596 0.035 -2.256 1.00 87.81 122 ILE A CA 1
ATOM 931 C C . ILE A 1 122 ? 0.101 -0.138 -2.530 1.00 87.81 122 ILE A C 1
ATOM 933 O O . ILE A 1 122 ? -0.729 0.510 -1.892 1.00 87.81 122 ILE A O 1
ATOM 937 N N . PHE A 1 123 ? -0.261 -1.037 -3.446 1.00 87.19 123 PHE A N 1
ATOM 938 C CA . PHE A 1 123 ? -1.663 -1.327 -3.717 1.00 87.19 123 PHE A CA 1
ATOM 939 C C . PHE A 1 123 ? -2.359 -1.963 -2.502 1.00 87.19 123 PHE A C 1
ATOM 941 O O . PHE A 1 123 ? -3.442 -1.530 -2.121 1.00 87.19 123 PHE A O 1
ATOM 948 N N . THR A 1 124 ? -1.710 -2.904 -1.811 1.00 92.31 124 THR A N 1
ATOM 949 C CA . THR A 1 124 ? -2.244 -3.495 -0.571 1.00 92.31 124 THR A CA 1
ATOM 950 C C . THR A 1 124 ? -2.379 -2.453 0.547 1.00 92.31 124 THR A C 1
ATOM 952 O O . THR A 1 124 ? -3.372 -2.468 1.272 1.00 92.31 124 THR A O 1
ATOM 955 N N . LYS A 1 125 ? -1.449 -1.492 0.653 1.00 94.06 125 LYS A N 1
ATOM 956 C CA . LYS A 1 125 ? -1.555 -0.341 1.565 1.00 94.06 125 LYS A CA 1
ATOM 957 C C . LYS A 1 125 ? -2.785 0.516 1.255 1.00 94.06 125 LYS A C 1
ATOM 959 O O . LYS A 1 125 ? -3.552 0.808 2.169 1.00 94.06 125 LYS A O 1
ATOM 964 N N . ARG A 1 126 ? -3.007 0.857 -0.023 1.00 92.19 126 ARG A N 1
ATOM 965 C CA . ARG A 1 126 ? -4.201 1.578 -0.507 1.00 92.19 126 ARG A CA 1
ATOM 966 C C . ARG A 1 126 ? -5.491 0.828 -0.171 1.00 92.19 126 ARG A C 1
ATOM 968 O O . ARG A 1 126 ? -6.414 1.446 0.348 1.00 92.19 126 ARG A O 1
ATOM 975 N N . LEU A 1 127 ? -5.542 -0.487 -0.400 1.00 93.06 127 LEU A N 1
ATOM 976 C CA . LEU A 1 127 ? -6.688 -1.311 -0.001 1.00 93.06 127 LEU A CA 1
ATOM 977 C C . LEU A 1 127 ? -6.935 -1.226 1.511 1.00 93.06 127 LEU A C 1
ATOM 979 O O . LEU A 1 127 ? -8.059 -0.965 1.924 1.00 93.06 127 LEU A O 1
ATOM 983 N N . CYS A 1 128 ? -5.898 -1.394 2.339 1.00 96.50 128 CYS A N 1
ATOM 984 C CA . CYS A 1 128 ? -6.032 -1.330 3.797 1.00 96.50 128 CYS A CA 1
ATOM 985 C C . CYS A 1 128 ? -6.533 0.038 4.284 1.00 96.50 128 CYS A C 1
ATOM 987 O O . CYS A 1 128 ? -7.414 0.090 5.136 1.00 96.50 128 CYS A O 1
ATOM 989 N N . ASP A 1 129 ? -6.011 1.140 3.738 1.00 95.94 129 ASP A N 1
ATOM 990 C CA . ASP A 1 129 ? -6.406 2.487 4.162 1.00 95.94 129 ASP A CA 1
ATOM 991 C C . ASP A 1 129 ? -7.844 2.843 3.742 1.00 95.94 129 ASP A C 1
ATOM 993 O O . ASP A 1 129 ? -8.551 3.496 4.508 1.00 95.94 129 ASP A O 1
ATOM 997 N N . VAL A 1 130 ? -8.287 2.401 2.558 1.00 94.19 130 VAL A N 1
ATOM 998 C CA . VAL A 1 130 ? -9.668 2.589 2.066 1.00 94.19 130 VAL A CA 1
ATOM 999 C C . VAL A 1 130 ? -10.655 1.676 2.802 1.00 94.19 130 VAL A C 1
ATOM 1001 O O . VAL A 1 130 ? -11.762 2.098 3.126 1.00 94.19 130 VAL A O 1
ATOM 1004 N N . PHE A 1 131 ? -10.254 0.449 3.139 1.00 96.38 131 PHE A N 1
ATOM 1005 C CA . PHE A 1 131 ? -11.048 -0.428 4.001 1.00 96.38 131 PHE A CA 1
ATOM 1006 C C . PHE A 1 131 ? -11.189 0.158 5.414 1.00 96.38 131 PHE A C 1
ATOM 1008 O O . PHE A 1 131 ? -12.268 0.097 5.997 1.00 96.38 131 PHE A O 1
ATOM 1015 N N . ASP A 1 132 ? -10.146 0.817 5.930 1.00 97.56 132 ASP A N 1
ATOM 1016 C CA . ASP A 1 132 ? -10.225 1.592 7.169 1.00 97.56 132 ASP A CA 1
ATOM 1017 C C . ASP A 1 132 ? -11.189 2.793 7.059 1.00 97.56 132 ASP A C 1
ATOM 1019 O O . ASP A 1 132 ? -11.894 3.071 8.028 1.00 97.56 132 ASP A O 1
ATOM 1023 N N . ASP A 1 133 ? -11.278 3.488 5.913 1.00 96.19 133 ASP A N 1
ATOM 1024 C CA . ASP A 1 133 ? -12.292 4.543 5.700 1.00 96.19 133 ASP A CA 1
ATOM 1025 C C . ASP A 1 133 ? -13.723 3.979 5.813 1.00 96.19 133 ASP A C 1
ATOM 1027 O O . ASP A 1 133 ? -14.555 4.536 6.535 1.00 96.19 133 ASP A O 1
ATOM 1031 N N . GLU A 1 134 ? -14.004 2.847 5.158 1.00 94.75 134 GLU A N 1
ATOM 1032 C CA . GLU A 1 134 ? -15.316 2.185 5.215 1.00 94.75 134 GLU A CA 1
ATOM 1033 C C . GLU A 1 134 ? -15.639 1.640 6.617 1.00 94.75 134 GLU A C 1
ATOM 1035 O O . GLU A 1 134 ? -16.749 1.831 7.121 1.00 94.75 134 GLU A O 1
ATOM 1040 N N . LEU A 1 135 ? -14.668 1.017 7.294 1.00 96.12 135 LEU A N 1
ATOM 1041 C CA . LEU A 1 135 ? -14.822 0.562 8.678 1.00 96.12 135 LEU A CA 1
ATOM 1042 C C . LEU A 1 135 ? -15.116 1.726 9.625 1.00 96.12 135 LEU A C 1
ATOM 1044 O O . LEU A 1 135 ? -15.983 1.593 10.484 1.00 96.12 135 LEU A O 1
ATOM 1048 N N . ASN A 1 136 ? -14.436 2.866 9.467 1.00 96.50 136 ASN A N 1
ATOM 1049 C CA . ASN A 1 136 ? -14.674 4.057 10.283 1.00 96.50 136 ASN A CA 1
ATOM 1050 C C . ASN A 1 136 ? -16.060 4.668 10.012 1.00 96.50 136 ASN A C 1
ATOM 1052 O O . ASN A 1 136 ? -16.736 5.074 10.959 1.00 96.50 136 ASN A O 1
ATOM 1056 N N . ARG A 1 137 ? -16.522 4.677 8.751 1.00 96.44 137 ARG A N 1
ATOM 1057 C CA . ARG A 1 137 ? -17.889 5.087 8.385 1.00 96.44 137 ARG A CA 1
ATOM 1058 C C . ARG A 1 137 ? -18.932 4.222 9.096 1.00 96.44 137 ARG A C 1
ATOM 1060 O O . ARG A 1 137 ? -19.805 4.752 9.775 1.00 96.44 137 ARG A O 1
ATOM 1067 N N . ILE A 1 138 ? -18.802 2.898 9.005 1.00 95.19 138 ILE A N 1
ATOM 1068 C CA . ILE A 1 138 ? -19.714 1.951 9.666 1.00 95.19 138 ILE A CA 1
ATOM 1069 C C . ILE A 1 138 ? -19.613 2.083 11.195 1.00 95.19 138 ILE A C 1
ATOM 1071 O O . ILE A 1 138 ? -20.630 2.089 11.886 1.00 95.19 138 ILE A O 1
ATOM 1075 N N . ALA A 1 139 ? -18.405 2.250 11.745 1.00 95.75 139 ALA A N 1
ATOM 1076 C CA . ALA A 1 139 ? -18.172 2.427 13.179 1.00 95.75 139 ALA A CA 1
ATOM 1077 C C . ALA A 1 139 ? -18.875 3.667 13.754 1.00 95.75 139 ALA A C 1
ATOM 1079 O O . ALA A 1 139 ? -19.365 3.602 14.882 1.00 95.75 139 ALA A O 1
ATOM 1080 N N . ALA A 1 140 ? -18.977 4.757 12.986 1.00 96.38 140 ALA A N 1
ATOM 1081 C CA . ALA A 1 140 ? -19.748 5.944 13.359 1.00 96.38 140 ALA A CA 1
ATOM 1082 C C . ALA A 1 140 ? -21.259 5.660 13.496 1.00 96.38 140 ALA A C 1
ATOM 1084 O O . ALA A 1 140 ? -21.914 6.262 14.345 1.00 96.38 140 ALA A O 1
ATOM 1085 N N . GLU A 1 141 ? -21.805 4.720 12.719 1.00 94.50 141 GLU A N 1
ATOM 1086 C CA . GLU A 1 141 ? -23.214 4.308 12.798 1.00 94.50 141 GLU A CA 1
ATOM 1087 C C . GLU A 1 141 ? -23.467 3.306 13.945 1.00 94.50 141 GLU A C 1
ATOM 1089 O O . GLU A 1 141 ? -24.491 3.381 14.626 1.00 94.50 141 GLU A O 1
ATOM 1094 N N . VAL A 1 142 ? -22.536 2.372 14.198 1.00 94.31 142 VAL A N 1
ATOM 1095 C CA . VAL A 1 142 ? -22.736 1.248 15.148 1.00 94.31 142 VAL A CA 1
ATOM 1096 C C . VAL A 1 142 ? -22.057 1.428 16.516 1.00 94.31 142 VAL A C 1
ATOM 1098 O O . VAL A 1 142 ? -22.265 0.634 17.449 1.00 94.31 142 VAL A O 1
ATOM 1101 N N . GLY A 1 143 ? -21.258 2.485 16.653 1.00 92.94 143 GLY A N 1
ATOM 1102 C CA . GLY A 1 143 ? -20.641 2.962 17.890 1.00 92.94 143 GLY A CA 1
ATOM 1103 C C . GLY A 1 143 ? -19.295 2.334 18.269 1.00 92.94 143 GLY A C 1
ATOM 1104 O O . GLY A 1 143 ? -18.779 2.667 19.332 1.00 92.94 143 GLY A O 1
ATOM 1105 N N . SER A 1 144 ? -18.727 1.421 17.471 1.00 95.94 144 SER A N 1
ATOM 1106 C CA . SER A 1 144 ? -17.329 0.977 17.631 1.00 95.94 144 SER A CA 1
ATOM 1107 C C . SER A 1 144 ? -16.782 0.262 16.395 1.00 95.94 144 SER A C 1
ATOM 1109 O O . SER A 1 144 ? -17.523 -0.406 15.665 1.00 95.94 144 SER A O 1
ATOM 1111 N N . ARG A 1 145 ? -15.459 0.330 16.195 1.00 94.31 145 ARG A N 1
ATOM 1112 C CA . ARG A 1 145 ? -14.776 -0.333 15.076 1.00 94.31 145 ARG A CA 1
ATOM 1113 C C . ARG A 1 145 ? -14.799 -1.856 15.194 1.00 94.31 145 ARG A C 1
ATOM 1115 O O . ARG A 1 145 ? -14.996 -2.544 14.199 1.00 94.31 145 ARG A O 1
ATOM 1122 N N . GLN A 1 146 ? -14.757 -2.389 16.418 1.00 96.25 146 GLN A N 1
ATOM 1123 C CA . GLN A 1 146 ? -14.940 -3.824 16.672 1.00 96.25 146 GLN A CA 1
ATOM 1124 C C . GLN A 1 146 ? -16.294 -4.360 16.171 1.00 96.25 146 GLN A C 1
ATOM 1126 O O . GLN A 1 146 ? -16.358 -5.460 15.625 1.00 96.25 146 GLN A O 1
ATOM 1131 N N . LYS A 1 147 ? -17.385 -3.594 16.320 1.00 95.44 147 LYS A N 1
ATOM 1132 C CA . LYS A 1 147 ? -18.689 -3.973 15.749 1.00 95.44 147 LYS A CA 1
ATOM 1133 C C . LYS A 1 147 ? -18.704 -3.835 14.228 1.00 95.44 147 LYS A C 1
ATOM 1135 O O . LYS A 1 147 ? -19.305 -4.674 13.566 1.00 95.44 147 LYS A O 1
ATOM 1140 N N . ALA A 1 148 ? -18.041 -2.814 13.679 1.00 95.75 148 ALA A N 1
ATOM 1141 C CA . ALA A 1 148 ? -17.904 -2.655 12.232 1.00 95.75 148 ALA A CA 1
ATOM 1142 C C . ALA A 1 148 ? -17.210 -3.877 11.605 1.00 95.75 148 ALA A C 1
ATOM 1144 O O . ALA A 1 148 ? -17.769 -4.467 10.686 1.00 95.75 148 ALA A O 1
ATOM 1145 N N . PHE A 1 149 ? -16.087 -4.345 12.168 1.00 96.44 149 PHE A N 1
ATOM 1146 C CA . PHE A 1 149 ? -15.437 -5.595 11.743 1.00 96.44 149 PHE A CA 1
ATOM 1147 C C . PHE A 1 149 ? -16.383 -6.805 11.792 1.00 96.44 149 PHE A C 1
ATOM 1149 O O . PHE A 1 149 ? -16.441 -7.570 10.834 1.00 96.44 149 PHE A O 1
ATOM 1156 N N . GLN A 1 150 ? -17.147 -6.975 12.878 1.00 95.44 150 GLN A N 1
ATOM 1157 C CA . GLN A 1 150 ? -18.093 -8.093 13.019 1.00 95.44 150 GLN A CA 1
ATOM 1158 C C . GLN A 1 150 ? -19.211 -8.065 11.969 1.00 95.44 150 GLN A C 1
ATOM 1160 O O . GLN A 1 150 ? -19.579 -9.112 11.444 1.00 95.44 150 GLN A O 1
ATOM 1165 N N . LEU A 1 151 ? -19.744 -6.881 11.655 1.00 95.12 151 LEU A N 1
ATOM 1166 C CA . LEU A 1 151 ? -20.785 -6.716 10.639 1.00 95.12 151 LEU A CA 1
ATOM 1167 C C . LEU A 1 151 ? -20.237 -6.927 9.229 1.00 95.12 151 LEU A C 1
ATOM 1169 O O . LEU A 1 151 ? -20.842 -7.654 8.450 1.00 95.12 151 LEU A O 1
ATOM 1173 N N . VAL A 1 152 ? -19.075 -6.351 8.920 1.00 95.38 152 VAL A N 1
ATOM 1174 C CA . VAL A 1 152 ? -18.419 -6.487 7.613 1.00 95.38 152 VAL A CA 1
ATOM 1175 C C . VAL A 1 152 ? -17.982 -7.930 7.341 1.00 95.38 152 VAL A C 1
ATOM 1177 O O . VAL A 1 152 ? -18.095 -8.382 6.209 1.00 95.38 152 VAL A O 1
ATOM 1180 N N . ALA A 1 153 ? -17.567 -8.682 8.365 1.00 95.06 153 ALA A N 1
ATOM 1181 C CA . ALA A 1 153 ? -17.285 -10.117 8.252 1.00 95.06 153 ALA A CA 1
ATOM 1182 C C . ALA A 1 153 ? -18.553 -10.998 8.160 1.00 95.06 153 ALA A C 1
ATOM 1184 O O . ALA A 1 153 ? -18.463 -12.161 7.775 1.00 95.06 153 ALA A O 1
ATOM 1185 N N . ALA A 1 154 ? -19.729 -10.475 8.528 1.00 95.50 154 ALA A N 1
ATOM 1186 C CA . ALA A 1 154 ? -21.011 -11.172 8.389 1.00 95.50 154 ALA A CA 1
ATOM 1187 C C . ALA A 1 154 ? -21.707 -10.868 7.048 1.00 95.50 154 ALA A C 1
ATOM 1189 O O . ALA A 1 154 ? -22.358 -11.748 6.485 1.00 95.50 154 ALA A O 1
ATOM 1190 N N . ASP A 1 155 ? -21.562 -9.645 6.527 1.00 94.19 155 ASP A N 1
ATOM 1191 C CA . ASP A 1 155 ? -22.003 -9.252 5.188 1.00 94.19 155 ASP A CA 1
ATOM 1192 C C . ASP A 1 155 ? -20.946 -8.380 4.494 1.00 94.19 155 ASP A C 1
ATOM 1194 O O . ASP A 1 155 ? -20.847 -7.168 4.705 1.00 94.19 155 ASP A O 1
ATOM 1198 N N . HIS A 1 156 ? -20.182 -9.010 3.598 1.00 93.31 156 HIS A N 1
ATOM 1199 C CA . HIS A 1 156 ? -19.121 -8.361 2.827 1.00 93.31 156 HIS A CA 1
ATOM 1200 C C . HIS A 1 156 ? -19.660 -7.252 1.895 1.00 93.31 156 HIS A C 1
ATOM 1202 O O . HIS A 1 156 ? -18.880 -6.447 1.399 1.00 93.31 156 HIS A O 1
ATOM 1208 N N . LYS A 1 157 ? -20.979 -7.167 1.651 1.00 91.31 157 LYS A N 1
ATOM 1209 C CA . LYS A 1 157 ? -21.596 -6.133 0.792 1.00 91.31 157 LYS A CA 1
ATOM 1210 C C . LYS A 1 157 ? -21.669 -4.751 1.445 1.00 91.31 157 LYS A C 1
ATOM 1212 O O . LYS A 1 157 ? -22.014 -3.784 0.772 1.00 91.31 157 LYS A O 1
ATOM 1217 N N . LEU A 1 158 ? -21.382 -4.653 2.745 1.00 90.81 158 LEU A N 1
ATOM 1218 C CA . LEU A 1 158 ? -21.329 -3.380 3.474 1.00 90.81 158 LEU A CA 1
ATOM 1219 C C . LEU A 1 158 ? -20.116 -2.515 3.083 1.00 90.81 158 LEU A C 1
ATOM 1221 O O . LEU A 1 158 ? -20.078 -1.330 3.419 1.00 90.81 158 LEU A O 1
ATOM 1225 N N . VAL A 1 159 ? -19.148 -3.109 2.380 1.00 90.81 159 VAL A N 1
ATOM 1226 C CA . VAL A 1 159 ? -17.887 -2.515 1.924 1.00 90.81 159 VAL A CA 1
ATOM 1227 C C . VAL A 1 159 ? -17.696 -2.744 0.423 1.00 90.81 159 VAL A C 1
ATOM 1229 O O . VAL A 1 159 ? -18.327 -3.613 -0.175 1.00 90.81 159 VAL A O 1
ATOM 1232 N N . ARG A 1 160 ? -16.807 -1.963 -0.199 1.00 88.56 160 ARG A N 1
ATOM 1233 C CA . ARG A 1 160 ? -16.515 -2.048 -1.644 1.00 88.56 160 ARG A CA 1
ATOM 1234 C C . ARG A 1 160 ? -15.727 -3.318 -2.006 1.00 88.56 160 ARG A C 1
ATOM 1236 O O . ARG A 1 160 ? -15.932 -3.890 -3.071 1.00 88.56 160 ARG A O 1
ATOM 1243 N N . PHE A 1 161 ? -14.876 -3.767 -1.086 1.00 90.88 161 PHE A N 1
ATOM 1244 C CA . PHE A 1 161 ? -14.091 -5.002 -1.125 1.00 90.88 161 PHE A CA 1
ATOM 1245 C C . PHE A 1 161 ? -13.819 -5.459 0.318 1.00 90.88 161 PHE A C 1
ATOM 1247 O O . PHE A 1 161 ? -13.770 -4.629 1.230 1.00 90.88 161 PHE A O 1
ATOM 1254 N N . TYR A 1 162 ? -13.646 -6.763 0.549 1.00 94.94 162 TYR A N 1
ATOM 1255 C CA . TYR A 1 162 ? -13.459 -7.315 1.897 1.00 94.94 162 TYR A CA 1
ATOM 1256 C C . TYR A 1 162 ? -12.001 -7.695 2.153 1.00 94.94 162 TYR A C 1
ATOM 1258 O O . TYR A 1 162 ? -11.421 -8.475 1.400 1.00 94.94 162 TYR A O 1
ATOM 1266 N N . LEU A 1 163 ? -11.402 -7.193 3.236 1.00 96.44 163 LEU A N 1
ATOM 1267 C CA . LEU A 1 163 ? -10.070 -7.624 3.662 1.00 96.44 163 LEU A CA 1
ATOM 1268 C C . LEU A 1 163 ? -10.184 -8.570 4.869 1.00 96.44 163 LEU A C 1
ATOM 1270 O O . LEU A 1 163 ? -10.620 -8.125 5.931 1.00 96.44 163 LEU A O 1
ATOM 1274 N N . PRO A 1 164 ? -9.725 -9.835 4.775 1.00 95.75 164 PRO A N 1
ATOM 1275 C CA . PRO A 1 164 ? -9.699 -10.779 5.896 1.00 95.75 164 PRO A CA 1
ATOM 1276 C C . PRO A 1 164 ? -8.530 -10.487 6.862 1.00 95.75 164 PRO A C 1
ATOM 1278 O O . PRO A 1 164 ? -7.808 -11.387 7.287 1.00 95.75 164 PRO A O 1
ATOM 1281 N N . LEU A 1 165 ? -8.311 -9.209 7.178 1.00 95.69 165 LEU A N 1
ATOM 1282 C CA . LEU A 1 165 ? -7.212 -8.697 7.988 1.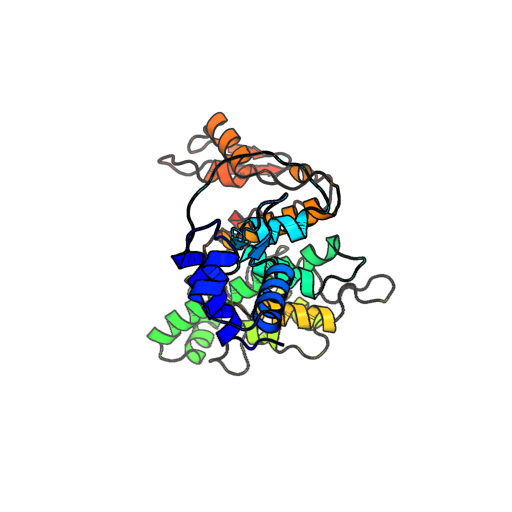00 95.69 165 LEU A CA 1
ATOM 1283 C C . LEU A 1 165 ? -7.778 -8.006 9.230 1.00 95.69 165 LEU A C 1
ATOM 1285 O O . LEU A 1 165 ? -8.274 -6.883 9.156 1.00 95.69 165 LEU A O 1
ATOM 1289 N N . VAL A 1 166 ? -7.685 -8.674 10.379 1.00 94.62 166 VAL A N 1
ATOM 1290 C CA . VAL A 1 166 ? -8.144 -8.133 11.665 1.00 94.62 166 VAL A CA 1
ATOM 1291 C C . VAL A 1 166 ? -6.923 -7.853 12.548 1.00 94.62 166 VAL A C 1
ATOM 1293 O O . VAL A 1 166 ? -6.215 -8.798 12.909 1.00 94.62 166 VAL A O 1
ATOM 1296 N N . PRO A 1 167 ? -6.630 -6.586 12.894 1.00 95.88 167 PRO A N 1
ATOM 1297 C CA . PRO A 1 167 ? -5.565 -6.264 13.835 1.00 95.88 167 PRO A CA 1
ATOM 1298 C C . PRO A 1 167 ? -5.925 -6.755 15.243 1.00 95.88 167 PRO A C 1
ATOM 1300 O O . PRO A 1 167 ? -7.092 -6.785 15.628 1.00 95.88 167 PRO A O 1
ATOM 1303 N N . GLY A 1 168 ? -4.915 -7.113 16.044 1.00 92.94 168 GLY A N 1
ATOM 1304 C CA . GLY A 1 168 ? -5.125 -7.595 17.422 1.00 92.94 168 GLY A CA 1
ATOM 1305 C C . GLY A 1 168 ? -5.747 -6.560 18.373 1.00 92.94 168 GLY A C 1
ATOM 1306 O O . GLY A 1 168 ? -6.227 -6.914 19.445 1.00 92.94 168 GLY A O 1
ATOM 1307 N N . ASP A 1 169 ? -5.749 -5.294 17.962 1.00 95.06 169 ASP A N 1
ATOM 1308 C CA . ASP A 1 169 ? -6.466 -4.176 18.566 1.00 95.06 169 ASP A CA 1
ATOM 1309 C C . ASP A 1 169 ? -7.287 -3.506 17.444 1.00 95.06 169 ASP A C 1
ATOM 1311 O O . ASP A 1 169 ? -6.680 -2.987 16.501 1.00 95.06 169 ASP A O 1
ATOM 1315 N N . PRO A 1 170 ? -8.633 -3.539 17.499 1.00 94.00 170 PRO A N 1
ATOM 1316 C CA . PRO A 1 170 ? -9.508 -3.070 16.420 1.00 94.00 170 PRO A CA 1
ATOM 1317 C C . PRO A 1 170 ? -9.379 -1.587 16.068 1.00 94.00 170 PRO A C 1
ATOM 1319 O O . PRO A 1 170 ? -9.790 -1.198 14.978 1.00 94.00 170 PRO A O 1
ATOM 1322 N N . GLU A 1 171 ? -8.836 -0.758 16.962 1.00 94.50 171 GLU A N 1
ATOM 1323 C CA . GLU A 1 171 ? -8.644 0.676 16.706 1.00 94.50 171 GLU A CA 1
ATOM 1324 C C . GLU A 1 171 ? -7.361 0.962 15.901 1.00 94.50 171 GLU A C 1
ATOM 1326 O O . GLU A 1 171 ? -7.148 2.077 15.419 1.00 94.50 171 GLU A O 1
ATOM 1331 N N . GLN A 1 172 ? -6.500 -0.044 15.703 1.00 96.69 172 GLN A N 1
ATOM 1332 C CA . GLN A 1 172 ? -5.304 0.083 14.871 1.00 96.69 172 GLN A CA 1
ATOM 1333 C C . GLN A 1 172 ? -5.645 -0.015 13.376 1.00 96.69 172 GLN A C 1
ATOM 1335 O O . GLN A 1 172 ? -6.576 -0.727 12.999 1.00 96.69 172 GLN A O 1
ATOM 1340 N N . PRO A 1 173 ? -4.864 0.639 12.492 1.00 97.31 173 PRO A N 1
ATOM 1341 C CA . PRO A 1 173 ? -5.048 0.514 11.049 1.00 97.31 173 PRO A CA 1
ATOM 1342 C C . PRO A 1 173 ? -4.962 -0.940 10.583 1.00 97.31 173 PRO A C 1
ATOM 1344 O O . PRO A 1 173 ? -4.091 -1.673 11.060 1.00 97.31 173 PRO A O 1
ATOM 1347 N N . VAL A 1 174 ? -5.768 -1.357 9.606 1.00 97.81 174 VAL A N 1
ATOM 1348 C CA . VAL A 1 174 ? -5.741 -2.744 9.096 1.00 97.81 174 VAL A CA 1
ATOM 1349 C C . VAL A 1 174 ? -4.368 -3.120 8.520 1.00 97.81 174 VAL A C 1
ATOM 1351 O O . VAL A 1 174 ? -3.887 -4.237 8.719 1.00 97.81 174 VAL A O 1
ATOM 1354 N N . TRP A 1 175 ? -3.649 -2.149 7.945 1.00 97.69 175 TRP A N 1
ATOM 1355 C CA . TRP A 1 175 ? -2.258 -2.315 7.500 1.00 97.69 175 TRP A CA 1
ATOM 1356 C C . TRP A 1 175 ? -1.289 -2.769 8.612 1.00 97.69 175 TRP A C 1
ATOM 1358 O O . TRP A 1 175 ? -0.249 -3.365 8.326 1.00 97.69 175 TRP A O 1
ATOM 1368 N N . SER A 1 176 ? -1.615 -2.542 9.891 1.00 97.44 176 SER A N 1
ATOM 1369 C CA . SER A 1 176 ? -0.780 -2.976 11.019 1.00 97.44 176 SER A CA 1
ATOM 1370 C C . SER A 1 176 ? -0.602 -4.495 11.102 1.00 97.44 176 SER A C 1
ATOM 1372 O O . SER A 1 176 ? 0.420 -4.937 11.622 1.00 97.44 176 SER A O 1
ATOM 1374 N N . VAL A 1 177 ? -1.520 -5.285 10.526 1.00 97.62 177 VAL A N 1
ATOM 1375 C CA . VAL A 1 177 ? -1.384 -6.748 10.407 1.00 97.62 177 VAL A CA 1
ATOM 1376 C C . VAL A 1 177 ? -0.154 -7.122 9.573 1.00 97.62 177 VAL A C 1
ATOM 1378 O O . VAL A 1 177 ? 0.559 -8.057 9.922 1.00 97.62 177 VAL A O 1
ATOM 1381 N N . ILE A 1 178 ? 0.124 -6.368 8.504 1.00 97.00 178 ILE A N 1
ATOM 1382 C CA . ILE A 1 178 ? 1.301 -6.560 7.645 1.00 97.00 178 ILE A CA 1
ATOM 1383 C C . ILE A 1 178 ? 2.524 -5.868 8.256 1.00 97.00 178 ILE A C 1
ATOM 1385 O O . ILE A 1 178 ? 3.593 -6.467 8.340 1.00 97.00 178 ILE A O 1
ATOM 1389 N N . ARG A 1 179 ? 2.366 -4.630 8.745 1.00 96.94 179 ARG A N 1
ATOM 1390 C CA . ARG A 1 179 ? 3.468 -3.838 9.319 1.00 96.94 179 ARG A CA 1
ATOM 1391 C C . ARG A 1 179 ? 4.134 -4.496 10.533 1.00 96.94 179 ARG A C 1
ATOM 1393 O O . ARG A 1 179 ? 5.325 -4.318 10.743 1.00 96.94 179 ARG A O 1
ATOM 1400 N N . LYS A 1 180 ? 3.379 -5.241 11.346 1.00 96.38 180 LYS A N 1
ATOM 1401 C CA . LYS A 1 180 ? 3.882 -5.878 12.576 1.00 96.38 180 LYS A CA 1
ATOM 1402 C C . LYS A 1 180 ? 4.470 -7.280 12.372 1.00 96.38 180 LYS A C 1
ATOM 1404 O O . LYS A 1 180 ? 4.805 -7.930 13.361 1.00 96.38 180 LYS A O 1
ATOM 1409 N N . LEU A 1 181 ? 4.597 -7.759 11.132 1.00 95.38 181 LEU A N 1
ATOM 1410 C CA . LEU A 1 181 ? 5.291 -9.014 10.839 1.00 95.38 181 LEU A CA 1
ATOM 1411 C C . LEU A 1 181 ? 6.784 -8.869 11.174 1.00 95.38 181 LEU A C 1
ATOM 1413 O O . LEU A 1 181 ? 7.463 -8.015 10.613 1.00 95.38 181 LEU A O 1
ATOM 1417 N N . SER A 1 182 ? 7.286 -9.701 12.089 1.00 90.06 182 SER A N 1
ATOM 1418 C CA . SER A 1 182 ? 8.668 -9.638 12.598 1.00 90.06 182 SER A CA 1
ATOM 1419 C C . SER A 1 182 ? 9.464 -10.941 12.463 1.00 90.06 182 SER A C 1
ATOM 1421 O O . SER A 1 182 ? 10.673 -10.932 12.673 1.00 90.06 182 SER A O 1
ATOM 1423 N N . ASP A 1 183 ? 8.806 -12.045 12.105 1.00 89.69 183 ASP A N 1
ATOM 1424 C CA . ASP A 1 183 ? 9.427 -13.326 11.760 1.00 89.69 183 ASP A CA 1
ATOM 1425 C C . ASP A 1 183 ? 8.827 -13.818 10.437 1.00 89.69 183 ASP A C 1
ATOM 1427 O O . ASP A 1 183 ? 7.640 -13.600 10.173 1.00 89.69 183 ASP A O 1
ATOM 1431 N N . LYS A 1 184 ? 9.662 -14.446 9.601 1.00 91.56 184 LYS A N 1
ATOM 1432 C CA . LYS A 1 184 ? 9.333 -14.936 8.250 1.00 91.56 184 LYS A CA 1
ATOM 1433 C C . LYS A 1 184 ? 8.494 -13.948 7.432 1.00 91.56 184 LYS A C 1
ATOM 1435 O O . LYS A 1 184 ? 7.438 -14.301 6.895 1.00 91.56 184 LYS A O 1
ATOM 1440 N N . ILE A 1 185 ? 8.950 -12.702 7.335 1.00 94.00 185 ILE A N 1
ATOM 1441 C CA . ILE A 1 185 ? 8.150 -11.583 6.813 1.00 94.00 185 ILE A CA 1
ATOM 1442 C C . ILE A 1 185 ? 7.667 -11.884 5.386 1.00 94.00 185 ILE A C 1
ATOM 1444 O O . ILE A 1 185 ? 6.491 -11.685 5.085 1.00 94.00 185 ILE A O 1
ATOM 1448 N N . GLY A 1 186 ? 8.523 -12.466 4.538 1.00 93.56 186 GLY A N 1
ATOM 1449 C CA . GLY A 1 186 ? 8.141 -12.901 3.189 1.00 93.56 186 GLY A CA 1
ATOM 1450 C C . GLY A 1 186 ? 7.002 -13.934 3.141 1.00 93.56 186 GLY A C 1
ATOM 1451 O O . GLY A 1 186 ? 6.110 -13.827 2.298 1.00 93.56 186 GLY A O 1
ATOM 1452 N N . GLU A 1 187 ? 6.977 -14.909 4.055 1.00 95.69 187 GLU A N 1
ATOM 1453 C CA . GLU A 1 187 ? 5.894 -15.905 4.160 1.00 95.69 187 GLU A CA 1
ATOM 1454 C C . GLU A 1 187 ? 4.598 -15.248 4.660 1.00 95.69 187 GLU A C 1
ATOM 1456 O O . GLU A 1 187 ? 3.524 -15.468 4.092 1.00 95.69 187 GLU A O 1
ATOM 1461 N N . GLY A 1 188 ? 4.708 -14.386 5.677 1.00 96.75 188 GLY A N 1
ATOM 1462 C CA . GLY A 1 188 ? 3.587 -13.642 6.249 1.00 96.75 188 GLY A CA 1
ATOM 1463 C C . GLY A 1 188 ? 2.901 -12.736 5.226 1.00 96.75 188 GLY A C 1
ATOM 1464 O O . GLY A 1 188 ? 1.697 -12.871 5.006 1.00 96.75 188 GLY A O 1
ATOM 1465 N N . VAL A 1 189 ? 3.661 -11.871 4.545 1.00 96.25 189 VAL A N 1
ATOM 1466 C CA . VAL A 1 189 ? 3.160 -10.963 3.494 1.00 96.25 189 VAL A CA 1
ATOM 1467 C C . VAL A 1 189 ? 2.450 -11.750 2.392 1.00 96.25 189 VAL A C 1
ATOM 1469 O O . VAL A 1 189 ? 1.290 -11.477 2.085 1.00 96.25 189 VAL A O 1
ATOM 1472 N N . THR A 1 190 ? 3.102 -12.788 1.859 1.00 95.88 190 THR A N 1
ATOM 1473 C CA . THR A 1 190 ? 2.535 -13.638 0.801 1.00 95.88 190 THR A CA 1
ATOM 1474 C C . THR A 1 190 ? 1.226 -14.298 1.239 1.00 95.88 190 THR A C 1
ATOM 1476 O O . THR A 1 190 ? 0.267 -14.364 0.469 1.00 95.88 190 THR A O 1
ATOM 1479 N N . THR A 1 191 ? 1.157 -14.757 2.491 1.00 97.19 191 THR A N 1
ATOM 1480 C CA . THR A 1 191 ? -0.045 -15.376 3.067 1.00 97.19 191 THR A CA 1
ATOM 1481 C C . THR A 1 191 ? -1.203 -14.384 3.158 1.00 97.19 191 THR A C 1
ATOM 1483 O O . THR A 1 191 ? -2.316 -14.725 2.752 1.00 97.19 191 THR A O 1
ATOM 1486 N N . GLN A 1 192 ? -0.949 -13.151 3.618 1.00 96.81 192 GLN A N 1
ATOM 1487 C CA . GLN A 1 192 ? -1.981 -12.111 3.696 1.00 96.81 192 GLN A CA 1
ATOM 1488 C C . GLN A 1 192 ? -2.478 -11.695 2.307 1.00 96.81 192 GLN A C 1
ATOM 1490 O O . GLN A 1 192 ? -3.683 -11.626 2.078 1.00 96.81 192 GLN A O 1
ATOM 1495 N N . MET A 1 193 ? -1.580 -11.494 1.342 1.00 95.00 193 MET A N 1
ATOM 1496 C CA . MET A 1 193 ? -1.963 -11.068 -0.011 1.00 95.00 193 MET A CA 1
ATOM 1497 C C . MET A 1 193 ? -2.760 -12.157 -0.747 1.00 95.00 193 MET A C 1
ATOM 1499 O O . MET A 1 193 ? -3.794 -11.862 -1.346 1.00 95.00 193 MET A O 1
ATOM 1503 N N . ARG A 1 194 ? -2.382 -13.435 -0.588 1.00 95.38 194 ARG A N 1
ATOM 1504 C CA . ARG A 1 194 ? -3.187 -14.588 -1.040 1.00 95.38 194 ARG A CA 1
ATOM 1505 C C . ARG A 1 194 ? -4.517 -14.729 -0.293 1.00 95.38 194 ARG A C 1
ATOM 1507 O O . ARG A 1 194 ? -5.426 -15.369 -0.813 1.00 95.38 194 ARG A O 1
ATOM 1514 N N . ALA A 1 195 ? -4.657 -14.217 0.932 1.00 96.62 195 ALA A N 1
ATOM 1515 C CA . ALA A 1 195 ? -5.940 -14.191 1.640 1.00 96.62 195 ALA A CA 1
ATOM 1516 C C . ALA A 1 195 ? -6.874 -13.122 1.064 1.00 96.62 195 ALA A C 1
ATOM 1518 O O . ALA A 1 195 ? -8.013 -13.436 0.732 1.00 96.62 195 ALA A O 1
ATOM 1519 N N . ILE A 1 196 ? -6.369 -11.906 0.841 1.00 95.12 196 ILE A N 1
ATOM 1520 C CA . ILE A 1 196 ? -7.125 -10.830 0.184 1.00 95.12 196 ILE A CA 1
ATOM 1521 C C . ILE A 1 196 ? -7.572 -11.258 -1.225 1.00 95.12 196 ILE A C 1
ATOM 1523 O O . ILE A 1 196 ? -8.725 -11.038 -1.586 1.00 95.12 196 ILE A O 1
ATOM 1527 N N . ALA A 1 197 ? -6.699 -11.900 -2.010 1.00 92.06 197 ALA A N 1
ATOM 1528 C CA . ALA A 1 197 ? -7.017 -12.322 -3.377 1.00 92.06 197 ALA A CA 1
ATOM 1529 C C . ALA A 1 197 ? -8.172 -13.340 -3.427 1.00 92.06 197 ALA A C 1
ATOM 1531 O O . ALA A 1 197 ? -9.074 -13.214 -4.252 1.00 92.06 197 ALA A O 1
ATOM 1532 N N . ARG A 1 198 ? -8.199 -14.296 -2.485 1.00 94.75 198 ARG A N 1
ATOM 1533 C CA . ARG A 1 198 ? -9.266 -15.306 -2.372 1.00 94.75 198 ARG A CA 1
ATOM 1534 C C . ARG A 1 198 ? -10.640 -14.709 -2.068 1.00 94.75 198 ARG A C 1
ATOM 1536 O O . ARG A 1 198 ? -11.630 -15.195 -2.604 1.00 94.75 198 ARG A O 1
ATOM 1543 N N . GLU A 1 199 ? -10.697 -13.673 -1.235 1.00 94.12 199 GLU A N 1
ATOM 1544 C CA . GLU A 1 199 ? -11.951 -12.986 -0.889 1.00 94.12 199 GLU A CA 1
ATOM 1545 C C . GLU A 1 199 ? -12.438 -12.029 -1.990 1.00 94.12 199 GLU A C 1
ATOM 1547 O O . GLU A 1 199 ? -13.615 -11.674 -2.032 1.00 94.12 199 GLU A O 1
ATOM 1552 N N . ASN A 1 200 ? -11.553 -11.614 -2.903 1.00 90.25 200 ASN A N 1
ATOM 1553 C CA . ASN A 1 200 ? -11.843 -10.609 -3.923 1.00 90.25 200 ASN A CA 1
ATOM 1554 C C . ASN A 1 200 ? -11.420 -11.129 -5.308 1.00 90.25 200 ASN A C 1
ATOM 1556 O O . ASN A 1 200 ? -10.304 -10.847 -5.745 1.00 90.25 200 ASN A O 1
ATOM 1560 N N . PRO A 1 201 ? -12.300 -11.833 -6.050 1.00 87.38 201 PRO A N 1
ATOM 1561 C CA . PRO A 1 201 ? -11.952 -12.450 -7.335 1.00 87.38 201 PRO A CA 1
ATOM 1562 C C . PRO A 1 201 ? -11.372 -11.487 -8.381 1.00 87.38 201 PRO A C 1
ATOM 1564 O O . PRO A 1 201 ? -10.574 -11.901 -9.216 1.00 87.38 201 PRO A O 1
ATOM 1567 N N . LEU A 1 202 ? -11.730 -10.197 -8.318 1.00 80.50 202 LEU A N 1
ATOM 1568 C CA . LEU A 1 202 ? -11.167 -9.150 -9.180 1.00 80.50 202 LEU A CA 1
ATOM 1569 C C . LEU A 1 202 ? -9.697 -8.818 -8.877 1.00 80.50 202 LEU A C 1
ATOM 1571 O O . LEU A 1 202 ? -9.067 -8.188 -9.713 1.00 80.50 202 LEU A O 1
ATOM 1575 N N . LEU A 1 203 ? -9.161 -9.217 -7.716 1.00 83.31 203 LEU A N 1
ATOM 1576 C CA . LEU A 1 203 ? -7.773 -9.003 -7.276 1.00 83.31 203 LEU A CA 1
ATOM 1577 C C . LEU A 1 203 ? -6.864 -10.228 -7.501 1.00 83.31 203 LEU A C 1
ATOM 1579 O O . LEU A 1 203 ? -5.651 -10.159 -7.276 1.00 83.31 203 LEU A O 1
ATOM 1583 N N . GLN A 1 204 ? -7.436 -11.348 -7.942 1.00 83.50 204 GLN A N 1
ATOM 1584 C CA . GLN A 1 204 ? -6.738 -12.615 -8.136 1.00 83.50 204 GLN A CA 1
ATOM 1585 C C . GLN A 1 204 ? -5.744 -12.534 -9.307 1.00 83.50 204 GLN A C 1
ATOM 1587 O O . GLN A 1 204 ? -6.095 -12.120 -10.409 1.00 83.50 204 GLN A O 1
ATOM 1592 N N . GLY A 1 205 ? -4.487 -12.928 -9.078 1.00 79.50 205 GLY A N 1
ATOM 1593 C CA . GLY A 1 205 ? -3.405 -12.814 -10.066 1.00 79.50 205 GLY A CA 1
ATOM 1594 C C . GLY A 1 205 ? -2.837 -11.397 -10.219 1.00 79.50 205 GLY A C 1
ATOM 1595 O O . GLY A 1 205 ? -1.933 -11.185 -11.027 1.00 79.50 205 GLY A O 1
ATOM 1596 N N . ILE A 1 206 ? -3.339 -10.440 -9.434 1.00 78.19 206 ILE A N 1
ATOM 1597 C CA . ILE A 1 206 ? -2.888 -9.047 -9.406 1.00 78.19 206 ILE A CA 1
ATOM 1598 C C . ILE A 1 206 ? -2.011 -8.826 -8.177 1.00 78.19 206 ILE A C 1
ATOM 1600 O O . ILE A 1 206 ? -0.836 -8.485 -8.297 1.00 78.19 206 ILE A O 1
ATOM 1604 N N . ILE A 1 207 ? -2.580 -9.044 -6.988 1.00 82.12 207 ILE A N 1
ATOM 1605 C CA . ILE A 1 207 ? -1.904 -8.751 -5.717 1.00 82.12 207 ILE A CA 1
ATOM 1606 C C . ILE A 1 207 ? -1.060 -9.922 -5.219 1.00 82.12 207 ILE A C 1
ATOM 1608 O O . ILE A 1 207 ? -0.081 -9.719 -4.514 1.00 82.12 207 ILE A O 1
ATOM 1612 N N . ASP A 1 208 ? -1.414 -11.147 -5.601 1.00 85.69 208 ASP A N 1
ATOM 1613 C CA . ASP A 1 208 ? -0.776 -12.386 -5.153 1.00 85.69 208 ASP A CA 1
ATOM 1614 C C . ASP A 1 208 ? 0.115 -13.038 -6.225 1.00 85.69 208 ASP A C 1
ATOM 1616 O O . ASP A 1 208 ? 0.569 -14.173 -6.067 1.00 85.69 208 ASP A O 1
ATOM 1620 N N . ARG A 1 209 ? 0.410 -12.292 -7.300 1.00 84.38 209 ARG A N 1
ATOM 1621 C CA . ARG A 1 209 ? 1.320 -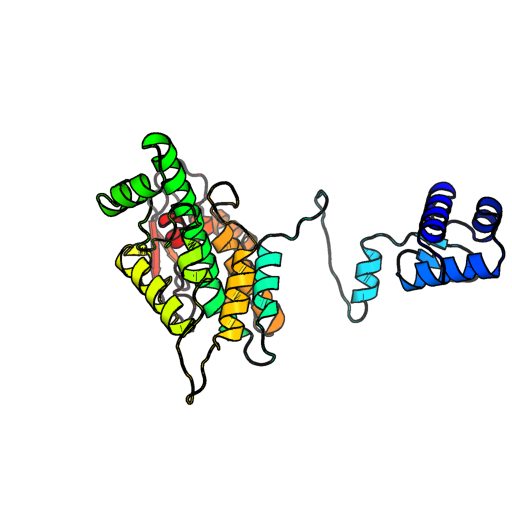12.689 -8.387 1.00 84.38 209 ARG A CA 1
ATOM 1622 C C . ARG A 1 209 ? 2.758 -12.925 -7.914 1.00 84.38 209 ARG A C 1
ATOM 1624 O O . ARG A 1 209 ? 3.480 -13.703 -8.534 1.00 84.38 209 ARG A O 1
ATOM 1631 N N . VAL A 1 210 ? 3.182 -12.236 -6.856 1.00 8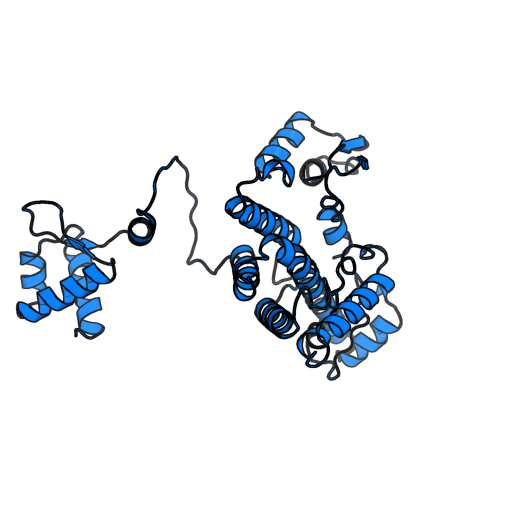6.19 210 VAL A N 1
ATOM 1632 C CA . VAL A 1 210 ? 4.553 -12.278 -6.332 1.00 86.19 210 VAL A CA 1
ATOM 1633 C C . VAL A 1 210 ? 4.583 -13.039 -5.013 1.00 86.19 210 VAL A C 1
ATOM 1635 O O . VAL A 1 210 ? 3.819 -12.748 -4.095 1.00 86.19 210 VAL A O 1
ATOM 1638 N N . ASP A 1 211 ? 5.486 -14.014 -4.922 1.00 90.62 211 ASP A N 1
ATOM 1639 C CA . ASP A 1 211 ? 5.796 -14.708 -3.676 1.00 90.62 211 ASP A CA 1
ATOM 1640 C C . ASP A 1 211 ? 6.969 -13.992 -2.992 1.00 90.62 211 ASP A C 1
ATOM 1642 O O . ASP A 1 211 ? 8.107 -14.040 -3.455 1.00 90.62 211 ASP A O 1
ATOM 1646 N N . PHE A 1 212 ? 6.694 -13.300 -1.889 1.00 91.19 212 PHE A N 1
ATOM 1647 C CA . PHE A 1 212 ? 7.698 -12.561 -1.119 1.00 91.19 212 PHE A CA 1
ATOM 1648 C C . PHE A 1 212 ? 8.655 -13.497 -0.361 1.00 91.19 212 PHE A C 1
ATOM 1650 O O . PHE A 1 212 ? 9.689 -13.045 0.130 1.00 91.19 212 PHE A O 1
ATOM 1657 N N . ASN A 1 213 ? 8.353 -14.799 -0.292 1.00 92.38 213 ASN A N 1
ATOM 1658 C CA . ASN A 1 213 ? 9.238 -15.832 0.240 1.00 92.38 213 ASN A CA 1
ATOM 1659 C C . ASN A 1 213 ? 10.035 -16.570 -0.858 1.00 92.38 213 ASN A C 1
ATOM 1661 O O . ASN A 1 213 ? 10.712 -17.558 -0.562 1.00 92.38 213 ASN A O 1
ATOM 1665 N N . ALA A 1 214 ? 9.968 -16.118 -2.118 1.00 90.25 214 ALA A N 1
ATOM 1666 C CA . ALA A 1 214 ? 10.682 -16.734 -3.235 1.00 90.25 214 ALA A CA 1
ATOM 1667 C C . ALA A 1 214 ? 12.198 -16.838 -2.990 1.00 90.25 214 ALA A C 1
ATOM 1669 O O . ALA A 1 214 ? 12.831 -15.946 -2.411 1.00 90.25 214 ALA A O 1
ATOM 1670 N N . THR A 1 215 ? 12.785 -17.940 -3.469 1.00 88.12 215 THR A N 1
ATOM 1671 C CA . THR A 1 215 ? 14.232 -18.171 -3.419 1.00 88.12 215 THR A CA 1
ATOM 1672 C C . THR A 1 215 ? 14.791 -18.587 -4.777 1.00 88.12 215 THR A C 1
ATOM 1674 O O . THR A 1 215 ? 14.281 -19.496 -5.432 1.00 88.12 215 THR A O 1
ATOM 1677 N N . THR A 1 216 ? 15.900 -17.964 -5.162 1.00 84.50 216 THR A N 1
ATOM 1678 C CA . THR A 1 216 ? 16.682 -18.271 -6.360 1.00 84.50 216 THR A CA 1
ATOM 1679 C C . THR A 1 216 ? 18.040 -18.813 -5.916 1.00 84.50 216 THR A C 1
ATOM 1681 O O . THR A 1 216 ? 18.752 -18.177 -5.144 1.00 84.50 216 THR A O 1
ATOM 1684 N N . HIS A 1 217 ? 18.409 -20.016 -6.371 1.00 87.62 217 HIS A N 1
ATOM 1685 C CA . HIS A 1 217 ? 19.641 -20.716 -5.955 1.00 87.62 217 HIS A CA 1
ATOM 1686 C C . HIS A 1 217 ? 19.821 -20.847 -4.422 1.00 87.62 217 HIS A C 1
ATOM 1688 O O . HIS A 1 217 ? 20.942 -20.836 -3.917 1.00 87.62 217 HIS A O 1
ATOM 1694 N N . GLY A 1 218 ? 18.719 -20.974 -3.673 1.00 83.38 218 GLY A N 1
ATOM 1695 C CA . GLY A 1 218 ? 18.731 -21.110 -2.209 1.00 83.38 218 GLY A CA 1
ATOM 1696 C C . GLY A 1 218 ? 18.937 -19.803 -1.432 1.00 83.38 218 GLY A C 1
ATOM 1697 O O . GLY A 1 218 ? 19.039 -19.844 -0.209 1.00 83.38 218 GLY A O 1
ATOM 1698 N N . GLN A 1 219 ? 18.974 -18.651 -2.106 1.00 83.12 219 GLN A N 1
ATOM 1699 C CA . GLN A 1 219 ? 18.959 -17.326 -1.479 1.00 83.12 219 GLN A CA 1
ATOM 1700 C C . GLN A 1 219 ? 17.589 -16.675 -1.676 1.00 83.12 219 GLN A C 1
ATOM 1702 O O . GLN A 1 219 ? 16.969 -16.864 -2.719 1.00 83.12 219 GLN A O 1
ATOM 1707 N N . ARG A 1 220 ? 17.105 -15.915 -0.686 1.00 85.56 220 ARG A N 1
ATOM 1708 C CA . ARG A 1 220 ? 15.859 -15.138 -0.804 1.00 85.56 220 ARG A CA 1
ATOM 1709 C C . ARG A 1 220 ? 16.020 -14.045 -1.860 1.00 85.56 220 ARG A C 1
ATOM 1711 O O . ARG A 1 220 ? 16.989 -13.290 -1.816 1.00 85.56 220 ARG A O 1
ATOM 1718 N N . ASP A 1 221 ? 15.055 -13.949 -2.773 1.00 84.56 221 ASP A N 1
ATOM 1719 C CA . ASP A 1 221 ? 15.044 -12.931 -3.835 1.00 84.56 221 ASP A CA 1
ATOM 1720 C C . ASP A 1 221 ? 14.901 -11.513 -3.261 1.00 84.56 221 ASP A C 1
ATOM 1722 O O . ASP A 1 221 ? 15.516 -10.564 -3.749 1.00 84.56 221 ASP A O 1
ATOM 1726 N N . LEU A 1 222 ? 14.131 -11.400 -2.178 1.00 85.94 222 LEU A N 1
ATOM 1727 C CA . LEU A 1 222 ? 14.058 -10.248 -1.291 1.00 85.94 222 LEU A CA 1
ATOM 1728 C C . LEU A 1 222 ? 14.175 -10.773 0.144 1.00 85.94 222 LEU A C 1
ATOM 1730 O O . LEU A 1 222 ? 13.336 -11.570 0.565 1.00 85.94 222 LEU A O 1
ATOM 1734 N N . ASP A 1 223 ? 15.221 -10.383 0.875 1.00 87.25 223 ASP A N 1
ATOM 1735 C CA . ASP A 1 223 ? 15.374 -10.741 2.292 1.00 87.25 223 ASP A CA 1
ATOM 1736 C C . ASP A 1 223 ? 14.417 -9.956 3.201 1.00 87.25 223 ASP A C 1
ATOM 1738 O O . ASP A 1 223 ? 13.858 -8.924 2.818 1.00 87.25 223 ASP A O 1
ATOM 1742 N N . ASP A 1 224 ? 14.209 -10.484 4.409 1.00 88.81 224 ASP A N 1
ATOM 1743 C CA . ASP A 1 224 ? 13.247 -9.936 5.365 1.00 88.81 224 ASP A CA 1
ATOM 1744 C C . ASP A 1 224 ? 13.662 -8.542 5.884 1.00 88.81 224 ASP A C 1
ATOM 1746 O O . ASP A 1 224 ? 12.780 -7.725 6.139 1.00 88.81 224 ASP A O 1
ATOM 1750 N N . ASP A 1 225 ? 14.959 -8.206 5.943 1.00 88.88 225 ASP A N 1
ATOM 1751 C CA . ASP A 1 225 ? 15.426 -6.861 6.324 1.00 88.88 225 ASP A CA 1
ATOM 1752 C C . ASP A 1 225 ? 15.053 -5.818 5.258 1.00 88.88 225 ASP A C 1
ATOM 1754 O O . ASP A 1 225 ? 14.485 -4.767 5.570 1.00 88.88 225 ASP A O 1
ATOM 1758 N N . ARG A 1 226 ? 15.326 -6.092 3.973 1.00 87.81 226 ARG A N 1
ATOM 1759 C CA . ARG A 1 226 ? 14.913 -5.217 2.861 1.00 87.81 226 ARG A CA 1
ATOM 1760 C C . ARG A 1 226 ? 13.390 -5.127 2.753 1.00 87.81 226 ARG A C 1
ATOM 1762 O O . ARG A 1 226 ? 12.874 -4.037 2.518 1.00 87.81 226 ARG A O 1
ATOM 1769 N N . LEU A 1 227 ? 12.664 -6.225 2.967 1.00 90.38 227 LEU A N 1
ATOM 1770 C CA . LEU A 1 227 ? 11.198 -6.225 2.971 1.00 90.38 227 LEU A CA 1
ATOM 1771 C C . LEU A 1 227 ? 10.618 -5.411 4.141 1.00 90.38 227 LEU A C 1
ATOM 1773 O O . LEU A 1 227 ? 9.716 -4.605 3.929 1.00 90.38 227 LEU A O 1
ATOM 1777 N N . SER A 1 228 ? 11.169 -5.554 5.348 1.00 92.06 228 SER A N 1
ATOM 1778 C CA . SER A 1 228 ? 10.785 -4.769 6.529 1.00 92.06 228 SER A CA 1
ATOM 1779 C C . SER A 1 228 ? 10.998 -3.268 6.302 1.00 92.06 228 SER A C 1
ATOM 1781 O O . SER A 1 228 ? 10.073 -2.471 6.466 1.00 92.06 228 SER A O 1
ATOM 1783 N N . ASN A 1 229 ? 12.172 -2.880 5.791 1.00 90.38 229 ASN A N 1
ATOM 1784 C CA . ASN A 1 229 ? 12.469 -1.488 5.442 1.00 90.38 229 ASN A CA 1
ATOM 1785 C C . ASN A 1 229 ? 11.517 -0.923 4.368 1.00 90.38 229 ASN A C 1
ATOM 1787 O O . ASN A 1 229 ? 11.130 0.245 4.449 1.00 90.38 229 ASN A O 1
ATOM 1791 N N . LEU A 1 230 ? 11.099 -1.735 3.387 1.00 89.25 230 LEU A N 1
ATOM 1792 C CA . LEU A 1 230 ? 10.097 -1.332 2.393 1.00 89.25 230 LEU A CA 1
ATOM 1793 C C . LEU A 1 230 ? 8.723 -1.096 3.031 1.00 89.25 230 LEU A C 1
ATOM 1795 O O . LEU A 1 230 ? 8.070 -0.091 2.752 1.00 89.25 230 LEU A O 1
ATOM 1799 N N . ILE A 1 231 ? 8.288 -2.022 3.887 1.00 93.19 231 ILE A N 1
ATOM 1800 C CA . ILE A 1 231 ? 7.009 -1.949 4.597 1.00 93.19 231 ILE A CA 1
ATOM 1801 C C . ILE A 1 231 ? 6.970 -0.704 5.489 1.00 93.19 231 ILE A C 1
ATOM 1803 O O . ILE A 1 231 ? 5.977 0.024 5.464 1.00 93.19 231 ILE A O 1
ATOM 1807 N N . GLU A 1 232 ? 8.046 -0.397 6.213 1.00 93.06 232 GLU A N 1
ATOM 1808 C CA . GLU A 1 232 ? 8.154 0.831 7.008 1.00 93.06 232 GLU A CA 1
ATOM 1809 C C . GLU A 1 232 ? 8.145 2.092 6.134 1.00 93.06 232 GLU A C 1
ATOM 1811 O O . GLU A 1 232 ? 7.386 3.019 6.423 1.00 93.06 232 GLU A O 1
ATOM 1816 N N . ALA A 1 233 ? 8.882 2.116 5.016 1.00 90.31 233 ALA A N 1
ATOM 1817 C CA . ALA A 1 233 ? 8.866 3.246 4.085 1.00 90.31 233 ALA A CA 1
ATOM 1818 C C . ALA A 1 233 ? 7.453 3.518 3.528 1.00 90.31 233 ALA A C 1
ATOM 1820 O O . ALA A 1 233 ? 6.982 4.657 3.585 1.00 90.31 233 ALA A O 1
ATOM 1821 N N . ILE A 1 234 ? 6.737 2.477 3.084 1.00 90.31 234 ILE A N 1
ATOM 1822 C CA . ILE A 1 234 ? 5.340 2.553 2.611 1.00 90.31 234 ILE A CA 1
ATOM 1823 C C . ILE A 1 234 ? 4.378 2.949 3.747 1.00 90.31 234 ILE A C 1
ATOM 1825 O O . ILE A 1 234 ? 3.377 3.627 3.513 1.00 90.31 234 ILE A O 1
ATOM 1829 N N . SER A 1 235 ? 4.685 2.589 4.995 1.00 92.88 235 SER A N 1
ATOM 1830 C CA . SER A 1 235 ? 3.864 2.932 6.166 1.00 92.88 235 SER A CA 1
ATOM 1831 C C . SER A 1 235 ? 3.886 4.419 6.536 1.00 92.88 235 SER A C 1
ATOM 1833 O O . SER A 1 235 ? 3.038 4.846 7.318 1.00 92.88 235 SER A O 1
ATOM 1835 N N . THR A 1 236 ? 4.820 5.215 6.001 1.00 91.38 236 THR A N 1
ATOM 1836 C CA . THR A 1 236 ? 4.970 6.639 6.363 1.00 91.38 236 THR A CA 1
ATOM 1837 C C . THR A 1 236 ? 3.862 7.559 5.837 1.00 91.38 236 THR A C 1
ATOM 1839 O O . THR A 1 236 ? 3.708 8.660 6.363 1.00 91.38 236 THR A O 1
ATOM 1842 N N . LYS A 1 237 ? 3.074 7.137 4.837 1.00 90.25 237 LYS A N 1
ATOM 1843 C CA . LYS A 1 237 ? 1.923 7.899 4.323 1.00 90.25 237 LYS A CA 1
ATOM 1844 C C . LYS A 1 237 ? 0.629 7.087 4.379 1.00 90.25 237 LYS A C 1
ATOM 1846 O O . LYS A 1 237 ? 0.628 5.854 4.311 1.00 90.25 237 LYS A O 1
ATOM 1851 N N . ARG A 1 238 ? -0.492 7.798 4.504 1.00 92.50 238 ARG A N 1
ATOM 1852 C CA . ARG A 1 238 ? -1.832 7.241 4.315 1.00 92.50 238 ARG A CA 1
ATOM 1853 C C . ARG A 1 238 ? -2.270 7.441 2.866 1.00 92.50 238 ARG A C 1
ATOM 1855 O O . ARG A 1 238 ? -1.954 8.454 2.252 1.00 92.50 238 ARG A O 1
ATOM 1862 N N . LEU A 1 239 ? -2.954 6.437 2.341 1.00 90.69 239 LEU A N 1
ATOM 1863 C CA . LEU A 1 239 ? -3.470 6.320 0.989 1.00 90.69 239 LEU A CA 1
ATOM 1864 C C . LEU A 1 239 ? -4.975 5.993 1.059 1.00 90.69 239 LEU A C 1
ATOM 1866 O O . LEU A 1 239 ? -5.431 5.088 0.370 1.00 90.69 239 LEU A O 1
ATOM 1870 N N . GLY A 1 240 ? -5.757 6.665 1.907 1.00 89.38 240 GLY A N 1
ATOM 1871 C CA . GLY A 1 240 ? -7.220 6.538 1.982 1.00 89.38 240 GLY A CA 1
ATOM 1872 C C . GLY A 1 240 ? -7.950 7.439 0.980 1.00 89.38 240 GLY A C 1
ATOM 1873 O O . GLY A 1 240 ? -7.326 8.209 0.242 1.00 89.38 240 GLY A O 1
ATOM 1874 N N . LEU A 1 241 ? -9.276 7.318 0.890 1.00 86.94 241 LEU A N 1
ATOM 1875 C CA . LEU A 1 241 ? -10.109 7.961 -0.141 1.00 86.94 241 LEU A CA 1
ATOM 1876 C C . LEU A 1 241 ? -9.942 9.488 -0.188 1.00 86.94 241 LEU A C 1
ATOM 1878 O O . LEU A 1 241 ? -9.963 10.067 -1.271 1.00 86.94 241 LEU A O 1
ATOM 1882 N N . SER A 1 242 ? -9.735 10.113 0.972 1.00 87.56 242 SER A N 1
ATOM 1883 C CA . SER A 1 242 ? -9.526 11.560 1.118 1.00 87.56 242 SER A CA 1
ATOM 1884 C C . SER A 1 242 ? -8.055 11.992 1.055 1.00 87.56 242 SER A C 1
ATOM 1886 O O . SER A 1 242 ? -7.786 13.188 0.995 1.00 87.56 242 SER A O 1
ATOM 1888 N N . ASP A 1 243 ? -7.106 11.051 1.099 1.00 86.50 243 ASP A N 1
ATOM 1889 C CA . ASP A 1 243 ? -5.668 11.354 1.162 1.00 86.50 243 ASP A CA 1
ATOM 1890 C C . ASP A 1 243 ? -5.032 11.475 -0.232 1.00 86.50 243 ASP A C 1
ATOM 1892 O O . ASP A 1 243 ? -4.059 12.206 -0.415 1.00 86.50 243 ASP A O 1
ATOM 1896 N N . VAL A 1 244 ? -5.548 10.720 -1.213 1.00 83.75 244 VAL A N 1
ATOM 1897 C CA . VAL A 1 244 ? -4.955 10.571 -2.552 1.00 83.75 244 VAL A CA 1
ATOM 1898 C C . VAL A 1 244 ? -6.009 10.340 -3.641 1.00 83.75 244 VAL A C 1
ATOM 1900 O O . VAL A 1 244 ? -7.015 9.659 -3.424 1.00 83.75 244 VAL A O 1
ATOM 1903 N N . GLU A 1 245 ? -5.737 10.863 -4.841 1.00 76.31 245 GLU A N 1
ATOM 1904 C CA . GLU A 1 245 ? -6.598 10.737 -6.026 1.00 76.31 245 GLU A CA 1
ATOM 1905 C C . GLU A 1 245 ? -6.847 9.268 -6.429 1.00 76.31 245 GLU A C 1
ATOM 1907 O O . GLU A 1 245 ? -6.037 8.375 -6.176 1.00 76.31 245 GLU A O 1
ATOM 1912 N N . ALA A 1 246 ? -7.977 8.985 -7.083 1.00 67.06 246 ALA A N 1
ATOM 1913 C CA . ALA A 1 246 ? -8.360 7.614 -7.445 1.00 67.06 246 ALA A CA 1
ATOM 1914 C C . ALA A 1 246 ? -7.438 6.959 -8.497 1.00 67.06 246 ALA A C 1
ATOM 1916 O O . ALA A 1 246 ? -7.355 5.735 -8.575 1.00 67.06 246 ALA A O 1
ATOM 1917 N N . ASP A 1 247 ? -6.734 7.745 -9.309 1.00 68.19 247 ASP A N 1
ATOM 1918 C CA . ASP A 1 247 ? -5.777 7.292 -10.329 1.00 68.19 247 ASP A CA 1
ATOM 1919 C C . ASP A 1 247 ? -4.330 7.207 -9.823 1.00 68.19 247 ASP A C 1
ATOM 1921 O O . ASP A 1 247 ? -3.423 6.847 -10.577 1.00 68.19 247 ASP A O 1
ATOM 1925 N N . ILE A 1 248 ? -4.102 7.465 -8.531 1.00 72.75 248 ILE A N 1
ATOM 1926 C CA . ILE A 1 248 ? -2.758 7.575 -7.969 1.00 72.75 248 ILE A CA 1
ATOM 1927 C C . ILE A 1 248 ? -1.913 6.310 -8.141 1.00 72.75 248 ILE A C 1
ATOM 1929 O O . ILE A 1 248 ? -0.707 6.405 -8.349 1.00 72.75 248 ILE A O 1
ATOM 1933 N N . ILE A 1 249 ? -2.527 5.124 -8.102 1.00 71.38 249 ILE A N 1
ATOM 1934 C CA . ILE A 1 249 ? -1.825 3.850 -8.310 1.00 71.38 249 ILE A CA 1
ATOM 1935 C C . ILE A 1 249 ? -1.343 3.737 -9.763 1.00 71.38 249 ILE A C 1
ATOM 1937 O O . ILE A 1 249 ? -0.206 3.328 -9.987 1.00 71.38 249 ILE A O 1
ATOM 1941 N N . GLY A 1 250 ? -2.159 4.165 -10.734 1.00 70.44 250 GLY A N 1
ATOM 1942 C CA . GLY A 1 250 ? -1.786 4.223 -12.151 1.00 70.44 250 GLY A CA 1
ATOM 1943 C C . GLY A 1 250 ? -0.658 5.226 -12.402 1.00 70.44 250 GLY A C 1
ATOM 1944 O O . GLY A 1 250 ? 0.382 4.850 -12.940 1.00 70.44 250 GLY A O 1
ATOM 1945 N N . LYS A 1 251 ? -0.801 6.461 -11.899 1.00 72.19 251 LYS A N 1
ATOM 1946 C CA . LYS A 1 251 ? 0.245 7.505 -11.944 1.00 72.19 251 LYS A CA 1
ATOM 1947 C C . LYS A 1 251 ? 1.566 7.039 -11.321 1.00 72.19 251 LYS A C 1
ATOM 1949 O O . LYS A 1 251 ? 2.641 7.257 -11.877 1.00 72.19 251 LYS A O 1
ATOM 1954 N N . SER A 1 252 ? 1.494 6.351 -10.183 1.00 72.19 252 SER A N 1
ATOM 1955 C CA . SER A 1 252 ? 2.669 5.821 -9.482 1.00 72.19 252 SER A CA 1
ATOM 1956 C C . SER A 1 252 ? 3.328 4.665 -10.237 1.00 72.19 252 SER A C 1
ATOM 1958 O O . SER A 1 252 ? 4.555 4.587 -10.286 1.00 72.19 252 SER A O 1
ATOM 1960 N N . TYR A 1 253 ? 2.530 3.784 -10.848 1.00 71.50 253 TYR A N 1
ATOM 1961 C CA . TYR A 1 253 ? 3.001 2.692 -11.701 1.00 71.50 253 TYR A CA 1
ATOM 1962 C C . TYR A 1 253 ? 3.737 3.221 -12.937 1.00 71.50 253 TYR A C 1
ATOM 1964 O O . TYR A 1 253 ? 4.875 2.822 -13.190 1.00 71.50 253 TYR A O 1
ATOM 1972 N N . GLU A 1 254 ? 3.130 4.177 -13.646 1.00 71.81 254 GLU A N 1
ATOM 1973 C CA . GLU A 1 254 ? 3.752 4.899 -14.758 1.00 71.81 254 GLU A CA 1
ATOM 1974 C C . GLU A 1 254 ? 5.080 5.531 -14.330 1.00 71.81 254 GLU A C 1
ATOM 1976 O O . GLU A 1 254 ? 6.114 5.295 -14.960 1.00 71.81 254 GLU A O 1
ATOM 1981 N N . TYR A 1 255 ? 5.070 6.317 -13.249 1.00 75.25 255 TYR A N 1
ATOM 1982 C CA . TYR A 1 255 ? 6.257 7.026 -12.785 1.00 75.25 255 TYR A CA 1
ATOM 1983 C C . TYR A 1 255 ? 7.397 6.065 -12.438 1.00 75.25 255 TYR A C 1
ATOM 1985 O O . TYR A 1 255 ? 8.541 6.303 -12.833 1.00 75.25 255 TYR A O 1
ATOM 1993 N N . LEU A 1 256 ? 7.091 4.957 -11.753 1.00 73.31 256 LEU A N 1
ATOM 1994 C CA . LEU A 1 256 ? 8.066 3.912 -11.455 1.00 73.31 256 LEU A CA 1
ATOM 1995 C C . LEU A 1 256 ? 8.631 3.290 -12.736 1.00 73.31 256 LEU A C 1
ATOM 1997 O O . LEU A 1 256 ? 9.853 3.252 -12.880 1.00 73.31 256 LEU A O 1
ATOM 2001 N N . ILE A 1 257 ? 7.794 2.861 -13.691 1.00 70.31 257 ILE A N 1
ATOM 2002 C CA . ILE A 1 257 ? 8.268 2.316 -14.979 1.00 70.31 257 ILE A CA 1
ATOM 2003 C C . ILE A 1 257 ? 9.177 3.317 -15.685 1.00 70.31 257 ILE A C 1
ATOM 2005 O O . ILE A 1 257 ? 10.281 2.957 -16.099 1.00 70.31 257 ILE A O 1
ATOM 2009 N N . ARG A 1 258 ? 8.755 4.582 -15.775 1.00 71.56 258 ARG A N 1
ATOM 2010 C CA . ARG A 1 258 ? 9.528 5.636 -16.429 1.00 71.56 258 ARG A CA 1
ATOM 2011 C C . ARG A 1 258 ? 10.884 5.829 -15.756 1.00 71.56 258 ARG A C 1
ATOM 2013 O O . ARG A 1 258 ? 11.897 5.878 -16.446 1.00 71.56 258 ARG A O 1
ATOM 2020 N N . LYS A 1 259 ? 10.930 5.865 -14.420 1.00 74.00 259 LYS A N 1
ATOM 2021 C CA . LYS A 1 259 ? 12.175 5.990 -13.645 1.00 74.00 259 LYS A CA 1
ATOM 2022 C C . LYS A 1 259 ? 13.087 4.768 -13.751 1.00 74.00 259 LYS A C 1
ATOM 2024 O O . LYS A 1 259 ? 14.308 4.927 -13.751 1.00 74.00 259 LYS A O 1
ATOM 2029 N N . PHE A 1 260 ? 12.532 3.564 -13.881 1.00 69.62 260 PHE A N 1
ATOM 2030 C CA . PHE A 1 260 ? 13.323 2.362 -14.143 1.00 69.62 260 PHE A CA 1
ATOM 2031 C C . PHE A 1 260 ? 13.882 2.340 -15.576 1.00 69.62 260 PHE A C 1
ATOM 2033 O O . PHE A 1 260 ? 15.059 2.024 -15.742 1.00 69.62 260 PHE A O 1
ATOM 2040 N N . ALA A 1 261 ? 13.102 2.749 -16.583 1.00 66.50 261 ALA A N 1
ATOM 2041 C CA . ALA A 1 261 ? 13.547 2.845 -17.977 1.00 66.50 261 ALA A CA 1
ATOM 2042 C C . ALA A 1 261 ? 14.608 3.946 -18.189 1.00 66.50 261 ALA A C 1
ATOM 2044 O O . ALA A 1 261 ? 15.642 3.694 -18.807 1.00 66.50 261 ALA A O 1
ATOM 2045 N N . GLU A 1 262 ? 14.418 5.129 -17.582 1.00 67.56 262 GLU A N 1
ATOM 2046 C CA . GLU A 1 262 ? 15.417 6.216 -17.527 1.00 67.56 262 GLU A CA 1
ATOM 2047 C C . GLU A 1 262 ? 16.786 5.721 -16.997 1.00 67.56 262 GLU A C 1
ATOM 2049 O O . GLU A 1 262 ? 17.824 6.272 -17.362 1.00 67.56 262 GLU A O 1
ATOM 2054 N N . GLY A 1 263 ? 16.804 4.675 -16.158 1.00 60.44 263 GLY A N 1
ATOM 2055 C CA . GLY A 1 263 ? 18.014 4.091 -15.572 1.00 60.44 263 GLY A CA 1
ATOM 2056 C C . GLY A 1 263 ? 18.542 2.801 -16.219 1.00 60.44 263 GLY A C 1
ATOM 2057 O O . GLY A 1 263 ? 19.637 2.378 -15.846 1.00 60.44 263 GLY A O 1
ATOM 2058 N N . SER A 1 264 ? 17.807 2.155 -17.135 1.00 56.53 264 SER A N 1
ATOM 2059 C CA . SER A 1 264 ? 18.206 0.875 -17.757 1.00 56.53 264 SER A CA 1
ATOM 2060 C C . SER A 1 264 ? 18.770 1.013 -19.173 1.00 56.53 264 SER A C 1
ATOM 2062 O O . SER A 1 264 ? 19.404 0.083 -19.668 1.00 56.53 264 SER A O 1
ATOM 2064 N N . GLY A 1 265 ? 18.549 2.155 -19.832 1.00 53.78 265 GLY A N 1
ATOM 2065 C CA . GLY A 1 265 ? 18.958 2.380 -21.223 1.00 53.78 265 GLY A CA 1
ATOM 2066 C C . GLY A 1 265 ? 18.061 1.708 -22.271 1.00 53.78 265 GLY A C 1
ATOM 2067 O O . GLY A 1 265 ? 18.368 1.786 -23.457 1.00 53.78 265 GLY A O 1
ATOM 2068 N N . GLN A 1 266 ? 16.957 1.076 -21.856 1.00 56.44 266 GLN A N 1
ATOM 2069 C CA . GLN A 1 266 ? 15.909 0.585 -22.756 1.00 56.44 266 GLN A CA 1
ATOM 2070 C C . GLN A 1 266 ? 14.906 1.700 -23.088 1.00 56.44 266 GLN A C 1
ATOM 2072 O O . GLN A 1 266 ? 14.678 2.618 -22.297 1.00 56.44 266 GLN A O 1
ATOM 2077 N N . SER A 1 267 ? 14.273 1.618 -24.257 1.00 53.25 267 SER A N 1
ATOM 2078 C CA . SER A 1 267 ? 13.247 2.570 -24.686 1.00 53.25 267 SER A CA 1
ATOM 2079 C C . SER A 1 267 ? 11.941 2.387 -23.909 1.00 53.25 267 SER A C 1
ATOM 2081 O O . SER A 1 267 ? 11.215 1.422 -24.122 1.00 53.25 267 SER A O 1
ATOM 2083 N N . ALA A 1 268 ? 11.585 3.366 -23.071 1.00 50.28 268 ALA A N 1
ATOM 2084 C CA . ALA A 1 268 ? 10.353 3.348 -22.268 1.00 50.28 268 ALA A CA 1
ATOM 2085 C C . ALA A 1 268 ? 9.059 3.114 -23.083 1.00 50.28 268 ALA A C 1
ATOM 2087 O O . ALA A 1 268 ? 8.092 2.579 -22.546 1.00 50.28 268 ALA A O 1
ATOM 2088 N N . GLY A 1 269 ? 9.053 3.476 -24.373 1.00 51.09 269 GLY A N 1
ATOM 2089 C CA . GLY A 1 269 ? 7.909 3.313 -25.278 1.00 51.09 269 GLY A CA 1
ATOM 2090 C C . GLY A 1 269 ? 7.517 1.865 -25.600 1.00 51.09 269 GLY A C 1
ATOM 2091 O O . GLY A 1 269 ? 6.431 1.651 -26.123 1.00 51.09 269 GLY A O 1
ATOM 2092 N N . GLU A 1 270 ? 8.354 0.872 -25.279 1.00 52.62 270 GLU A N 1
ATOM 2093 C CA . GLU A 1 270 ? 7.985 -0.551 -25.392 1.00 52.62 270 GLU A CA 1
ATOM 2094 C C . GLU A 1 270 ? 7.106 -1.025 -24.225 1.00 52.62 270 GLU A C 1
ATOM 2096 O O . GLU A 1 270 ? 6.409 -2.027 -24.360 1.00 52.62 270 GLU A O 1
ATOM 2101 N N . PHE A 1 271 ? 7.118 -0.297 -23.100 1.00 54.88 271 PHE A N 1
ATOM 2102 C CA . PHE A 1 271 ? 6.447 -0.670 -21.847 1.00 54.88 271 PHE A CA 1
ATOM 2103 C C . PHE A 1 271 ? 5.311 0.276 -21.443 1.00 54.88 271 PHE A C 1
ATOM 2105 O O . PHE A 1 271 ? 4.544 -0.041 -20.532 1.00 54.88 271 PHE A O 1
ATOM 2112 N N . TYR A 1 272 ? 5.242 1.462 -22.051 1.00 58.47 272 TYR A N 1
ATOM 2113 C CA . TYR A 1 272 ? 4.324 2.518 -21.648 1.00 58.47 272 TYR A CA 1
ATOM 2114 C C . TYR A 1 272 ? 4.023 3.507 -22.787 1.00 58.47 272 TYR A C 1
ATOM 2116 O O . TYR A 1 272 ? 4.930 3.963 -23.485 1.00 58.47 272 TYR A O 1
ATOM 2124 N N . THR A 1 273 ? 2.750 3.890 -22.931 1.00 64.94 273 THR A N 1
ATOM 2125 C CA . THR A 1 273 ? 2.291 4.925 -23.877 1.00 64.94 273 THR A CA 1
ATOM 2126 C C . THR A 1 273 ? 2.050 6.252 -23.143 1.00 64.94 273 THR A C 1
ATOM 2128 O O . THR A 1 273 ? 1.108 6.303 -22.357 1.00 64.94 273 THR A O 1
ATOM 2131 N N . PRO A 1 274 ? 2.818 7.334 -23.406 1.00 66.88 274 PRO A N 1
ATOM 2132 C CA . PRO A 1 274 ? 2.654 8.621 -22.719 1.00 66.88 274 PRO A CA 1
ATOM 2133 C C . PRO A 1 274 ? 1.232 9.200 -22.777 1.00 66.88 274 PRO A C 1
ATOM 2135 O O . PRO A 1 274 ? 0.571 9.043 -23.813 1.00 66.88 274 PRO A O 1
ATOM 2138 N N . PRO A 1 275 ? 0.766 9.937 -21.744 1.00 68.00 275 PRO A N 1
ATOM 2139 C CA . PRO A 1 275 ? -0.618 10.407 -21.681 1.00 68.00 275 PRO A CA 1
ATOM 2140 C C . PRO A 1 275 ? -0.966 11.339 -22.844 1.00 68.00 275 PRO A C 1
ATOM 2142 O O . PRO A 1 275 ? -2.083 11.313 -23.359 1.00 68.00 275 PRO A O 1
ATOM 2145 N N . GLU A 1 276 ? -0.002 12.137 -23.311 1.00 74.44 276 GLU A N 1
ATOM 2146 C CA . GLU A 1 276 ? -0.163 13.019 -24.465 1.00 74.44 276 GLU A CA 1
ATOM 2147 C C . GLU A 1 276 ? -0.352 12.217 -25.758 1.00 74.44 276 GLU A C 1
ATOM 2149 O O . GLU A 1 276 ? -1.206 12.564 -26.575 1.00 74.44 276 GLU A O 1
ATOM 2154 N N . VAL A 1 277 ? 0.397 11.121 -25.927 1.00 77.44 277 VAL A N 1
ATOM 2155 C CA . VAL A 1 277 ? 0.297 10.227 -27.091 1.00 77.44 277 VAL A CA 1
ATOM 2156 C C . VAL A 1 277 ? -1.051 9.511 -27.079 1.00 77.44 277 VAL A C 1
ATOM 2158 O O . VAL A 1 277 ? -1.784 9.586 -28.064 1.00 77.44 277 VAL A O 1
ATOM 2161 N N . ALA A 1 278 ? -1.435 8.909 -25.952 1.00 73.38 278 ALA A N 1
ATOM 2162 C CA . ALA A 1 278 ? -2.731 8.252 -25.803 1.00 73.38 278 ALA A CA 1
ATOM 2163 C C . ALA A 1 278 ? -3.909 9.242 -25.957 1.00 73.38 278 ALA A C 1
ATOM 2165 O O . ALA A 1 278 ? -4.923 8.908 -26.573 1.00 73.38 278 ALA A O 1
ATOM 2166 N N . SER A 1 279 ? -3.765 10.497 -25.504 1.00 71.94 279 SER A N 1
ATOM 2167 C CA . SER A 1 279 ? -4.752 11.568 -25.729 1.00 71.94 279 SER A CA 1
ATOM 2168 C C . SER A 1 279 ? -4.875 11.965 -27.196 1.00 71.94 279 SER A C 1
ATOM 2170 O O . SER A 1 279 ? -5.992 12.149 -27.682 1.00 71.94 279 SER A O 1
ATOM 2172 N N . ILE A 1 280 ? -3.760 12.076 -27.923 1.00 80.25 280 ILE A N 1
ATOM 2173 C CA . ILE A 1 280 ? -3.780 12.331 -29.367 1.00 80.25 280 ILE A CA 1
ATOM 2174 C C . ILE A 1 280 ? -4.443 11.157 -30.093 1.00 80.25 280 ILE A C 1
ATOM 2176 O O . ILE A 1 280 ? -5.356 11.384 -30.882 1.00 80.25 280 ILE A O 1
ATOM 2180 N N . MET A 1 281 ? -4.064 9.914 -29.786 1.00 78.06 281 MET A N 1
ATOM 2181 C CA . MET A 1 281 ? -4.646 8.725 -30.417 1.00 78.06 281 MET A CA 1
ATOM 2182 C C . MET A 1 281 ? -6.154 8.625 -30.155 1.00 78.06 281 MET A C 1
ATOM 2184 O O . MET A 1 281 ? -6.917 8.455 -31.101 1.00 78.06 281 MET A O 1
ATOM 2188 N N . SER A 1 282 ? -6.615 8.856 -28.923 1.00 74.06 282 SER A N 1
ATOM 2189 C CA . SER A 1 282 ? -8.048 8.913 -28.599 1.00 74.06 282 SER A CA 1
ATOM 2190 C C . SER A 1 282 ? -8.798 10.013 -29.370 1.00 74.06 282 SER A C 1
ATOM 2192 O O . SER A 1 282 ? -9.910 9.770 -29.838 1.00 74.06 282 SER A O 1
ATOM 2194 N N . LYS A 1 283 ? -8.200 11.201 -29.550 1.00 78.06 283 LYS A N 1
ATOM 2195 C CA . LYS A 1 283 ? -8.784 12.322 -30.320 1.00 78.06 283 LYS A CA 1
ATOM 2196 C C . LYS A 1 283 ? -8.773 12.106 -31.837 1.00 78.06 283 LYS A C 1
ATOM 2198 O O . LYS A 1 283 ? -9.569 12.728 -32.539 1.00 78.06 283 LYS A O 1
ATOM 2203 N N . VAL A 1 284 ? -7.876 11.260 -32.341 1.00 81.06 284 VAL A N 1
ATOM 2204 C CA . VAL A 1 284 ? -7.842 10.827 -33.746 1.00 81.06 284 VAL A CA 1
ATOM 2205 C C . VAL A 1 284 ? -8.864 9.716 -33.993 1.00 81.06 284 VAL A C 1
ATOM 2207 O O . VAL A 1 284 ? -9.553 9.755 -35.005 1.00 81.06 284 VAL A O 1
ATOM 2210 N N . LEU A 1 285 ? -8.989 8.759 -33.068 1.00 81.19 285 LEU A N 1
ATOM 2211 C CA . LEU A 1 285 ? -9.905 7.619 -33.184 1.00 81.19 285 LEU A CA 1
ATOM 2212 C C . LEU A 1 285 ? -11.380 7.997 -32.980 1.00 81.19 285 LEU A C 1
ATOM 2214 O O . LEU A 1 285 ? -12.234 7.402 -33.624 1.00 81.19 285 LEU A O 1
ATOM 2218 N N . GLN A 1 286 ? -11.670 8.961 -32.096 1.00 81.12 286 GLN A N 1
ATOM 2219 C CA . GLN A 1 286 ? -13.025 9.454 -31.783 1.00 81.12 286 GLN A CA 1
ATOM 2220 C C . GLN A 1 286 ? -14.060 8.327 -31.556 1.00 81.12 286 GLN A C 1
ATOM 2222 O O . GLN A 1 286 ? -15.101 8.312 -32.212 1.00 81.12 286 GLN A O 1
ATOM 2227 N N . PRO A 1 287 ? -13.791 7.363 -30.650 1.00 74.62 287 PRO A N 1
ATOM 2228 C CA . PRO A 1 287 ? -14.659 6.205 -30.472 1.00 74.62 287 PRO A CA 1
ATOM 2229 C C . PRO A 1 287 ? -16.036 6.606 -29.925 1.00 74.62 287 PRO A C 1
ATOM 2231 O O . PRO A 1 287 ? -16.141 7.305 -28.914 1.00 74.62 287 PRO A O 1
ATOM 2234 N N . GLU A 1 288 ? -17.095 6.126 -30.572 1.00 74.62 288 GLU A N 1
ATOM 2235 C CA . GLU A 1 288 ? -18.477 6.400 -30.176 1.00 74.62 288 GLU A CA 1
ATOM 2236 C C . GLU A 1 288 ? -19.022 5.348 -29.184 1.00 74.62 288 GLU A C 1
ATOM 2238 O O . GLU A 1 288 ? -18.549 4.205 -29.148 1.00 74.62 288 GLU A O 1
ATOM 2243 N N . PRO A 1 289 ? -20.050 5.695 -28.383 1.00 72.81 289 PRO A N 1
ATOM 2244 C CA . PRO A 1 289 ? -20.800 4.745 -27.565 1.00 72.81 289 PRO A CA 1
ATOM 2245 C C . PRO A 1 289 ? -21.211 3.473 -28.317 1.00 72.81 289 PRO A C 1
ATOM 2247 O O . PRO A 1 289 ? -21.878 3.533 -29.347 1.00 72.81 289 PRO A O 1
ATOM 2250 N N . GLY A 1 290 ? -20.846 2.310 -27.773 1.00 70.44 290 GLY A N 1
ATOM 2251 C CA . GLY A 1 290 ? -21.144 1.004 -28.372 1.00 70.44 290 GLY A CA 1
ATOM 2252 C C . GLY A 1 290 ? -20.147 0.511 -29.429 1.00 70.44 290 GLY A C 1
ATOM 2253 O O . GLY A 1 290 ? -20.283 -0.627 -29.870 1.00 70.44 290 GLY A O 1
ATOM 2254 N N . MET A 1 291 ? -19.129 1.296 -29.802 1.00 74.81 291 MET A N 1
ATOM 2255 C CA . MET A 1 291 ? -17.997 0.775 -30.579 1.00 74.81 291 MET A CA 1
ATOM 2256 C C . MET A 1 291 ? -17.141 -0.181 -29.737 1.00 74.81 291 MET A C 1
ATOM 2258 O O . MET A 1 291 ? -17.055 -0.042 -28.512 1.00 74.81 291 MET A O 1
ATOM 2262 N N . GLU A 1 292 ? -16.485 -1.133 -30.404 1.00 71.31 292 GLU A N 1
ATOM 2263 C CA . GLU A 1 292 ? -15.441 -1.965 -29.806 1.00 71.31 292 GLU A CA 1
ATOM 2264 C C . GLU A 1 292 ? -14.063 -1.382 -30.139 1.00 71.31 292 GLU A C 1
ATOM 2266 O O . GLU A 1 292 ? -13.752 -1.119 -31.302 1.00 71.31 292 GLU A O 1
ATOM 2271 N N . ILE A 1 293 ? -13.237 -1.169 -29.116 1.00 71.38 293 ILE A N 1
ATOM 2272 C CA . ILE A 1 293 ? -11.835 -0.771 -29.265 1.00 71.38 293 ILE A CA 1
ATOM 2273 C C . ILE A 1 293 ? -10.973 -2.006 -29.021 1.00 71.38 293 ILE A C 1
ATOM 2275 O O . ILE A 1 293 ? -11.197 -2.735 -28.057 1.00 71.38 293 ILE A O 1
ATOM 2279 N N . TYR A 1 294 ? -9.971 -2.209 -29.871 1.00 69.69 294 TYR A N 1
ATOM 2280 C CA . TYR A 1 294 ? -9.031 -3.317 -29.769 1.00 69.69 294 TYR A CA 1
ATOM 2281 C C . TYR A 1 294 ? -7.596 -2.793 -29.721 1.00 69.69 294 TYR A C 1
ATOM 2283 O O . TYR A 1 294 ? -7.155 -2.104 -30.643 1.00 69.69 294 TYR A O 1
ATOM 2291 N N . ASP A 1 295 ? -6.868 -3.138 -28.661 1.00 70.19 295 ASP A N 1
ATOM 2292 C CA . ASP A 1 295 ? -5.425 -2.915 -28.555 1.00 70.19 295 ASP A CA 1
ATOM 2293 C C . ASP A 1 295 ? -4.716 -4.288 -28.548 1.00 70.19 295 ASP A C 1
ATOM 2295 O O . ASP A 1 295 ? -4.932 -5.092 -27.635 1.00 70.19 295 ASP A O 1
ATOM 2299 N N . PRO A 1 296 ? -3.893 -4.609 -29.568 1.00 60.03 296 PRO A N 1
ATOM 2300 C CA . PRO A 1 296 ? -3.182 -5.884 -29.632 1.00 60.03 296 PRO A CA 1
ATOM 2301 C C . PRO A 1 296 ? -2.013 -5.988 -28.637 1.00 60.03 296 PRO A C 1
ATOM 2303 O O . PRO A 1 296 ? -1.473 -7.076 -28.449 1.00 60.03 296 PRO A O 1
ATOM 2306 N N . CYS A 1 297 ? -1.594 -4.879 -28.017 1.00 57.44 297 CYS A N 1
ATOM 2307 C CA . CYS A 1 297 ? -0.392 -4.782 -27.189 1.00 57.44 297 CYS A CA 1
ATOM 2308 C C . CYS A 1 297 ? -0.636 -3.930 -25.925 1.00 57.44 297 CYS A C 1
ATOM 2310 O O . CYS A 1 297 ? 0.209 -3.101 -25.597 1.00 57.44 297 CYS A O 1
ATOM 2312 N N . CYS A 1 298 ? -1.770 -4.144 -25.236 1.00 58.34 298 CYS A N 1
ATOM 2313 C CA . CYS A 1 298 ? -2.365 -3.358 -24.1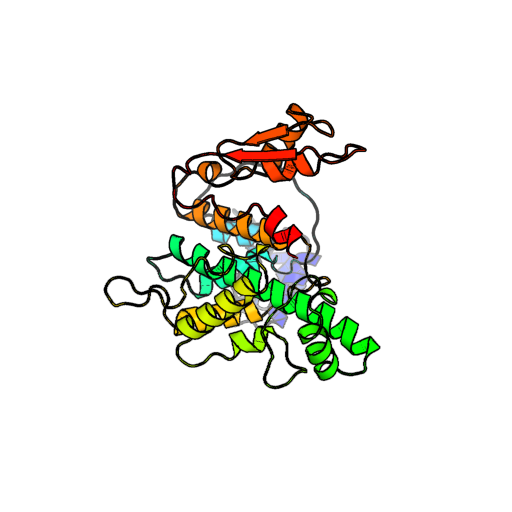30 1.00 58.34 298 CYS A CA 1
ATOM 2314 C C . CYS A 1 298 ? -1.435 -2.740 -23.056 1.00 58.34 298 CYS A C 1
ATOM 2316 O O . CYS A 1 298 ? -1.509 -3.084 -21.879 1.00 58.34 298 CYS A O 1
ATOM 2318 N N . GLN A 1 299 ? -0.619 -1.754 -23.439 1.00 54.59 299 GLN A N 1
ATOM 2319 C CA . GLN A 1 299 ? 0.386 -1.079 -22.600 1.00 54.59 299 GLN A CA 1
ATOM 2320 C C . GLN A 1 299 ? 0.175 0.448 -22.524 1.00 54.59 299 GLN A C 1
ATOM 2322 O O . GLN A 1 299 ? 1.118 1.221 -22.339 1.00 54.59 299 GLN A O 1
ATOM 2327 N N . GLY A 1 300 ? -1.076 0.903 -22.667 1.00 52.66 300 GLY A N 1
ATOM 2328 C CA . GLY A 1 300 ? -1.478 2.271 -22.307 1.00 52.66 300 GLY A CA 1
ATOM 2329 C C . GLY A 1 300 ? -2.555 2.927 -23.177 1.00 52.66 300 GLY A C 1
ATOM 2330 O O . GLY A 1 300 ? -3.126 3.929 -22.758 1.00 52.66 300 GLY A O 1
ATOM 2331 N N . LEU A 1 301 ? -2.896 2.381 -24.352 1.00 50.41 301 LEU A N 1
ATOM 2332 C CA . LEU A 1 301 ? -3.878 3.022 -25.245 1.00 50.41 301 LEU A CA 1
ATOM 2333 C C . LEU A 1 301 ? -5.306 3.042 -24.665 1.00 50.41 301 LEU A C 1
ATOM 2335 O O . LEU A 1 301 ? -6.079 3.977 -24.899 1.00 50.41 301 LEU A O 1
ATOM 2339 N N . LEU A 1 302 ? -5.641 1.998 -23.901 1.00 51.19 302 LEU A N 1
ATOM 2340 C CA . LEU A 1 302 ? -6.976 1.721 -23.365 1.00 51.19 302 LEU A CA 1
ATOM 2341 C C . LEU A 1 302 ? -7.569 2.863 -22.532 1.00 51.19 302 LEU A C 1
ATOM 2343 O O . LEU A 1 302 ? -8.749 3.192 -22.659 1.00 51.19 302 LEU A O 1
ATOM 2347 N N . GLU A 1 303 ? -6.762 3.437 -21.643 1.00 49.31 303 GLU A N 1
ATOM 2348 C CA . GLU A 1 303 ? -7.255 4.249 -20.529 1.00 49.31 303 GLU A CA 1
ATOM 2349 C C . GLU A 1 303 ? -7.784 5.614 -20.983 1.00 49.31 303 GLU A C 1
ATOM 2351 O O . GLU A 1 303 ? -8.782 6.109 -20.458 1.00 49.31 303 GLU A O 1
ATOM 2356 N N . VAL A 1 304 ? -7.182 6.193 -22.026 1.00 48.38 304 VAL A N 1
ATOM 2357 C CA . VAL A 1 304 ? -7.563 7.527 -22.511 1.00 48.38 304 VAL A CA 1
ATOM 2358 C C . VAL A 1 304 ? -8.763 7.481 -23.459 1.00 48.38 304 VAL A C 1
ATOM 2360 O O . VAL A 1 304 ? -9.615 8.369 -23.409 1.00 48.38 304 VAL A O 1
ATOM 2363 N N . CYS A 1 305 ? -8.906 6.414 -24.250 1.00 45.28 305 CYS A N 1
ATOM 2364 C CA . CYS A 1 305 ? -10.075 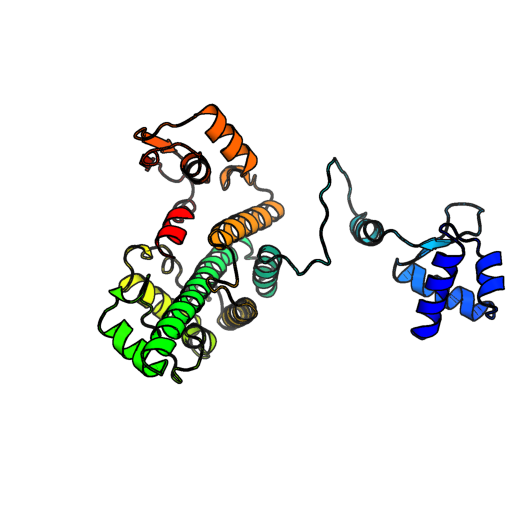6.230 -25.116 1.00 45.28 305 CYS A CA 1
ATOM 2365 C C . CYS A 1 305 ? -11.383 6.089 -24.317 1.00 45.28 305 CYS A C 1
ATOM 2367 O O . CYS A 1 305 ? -12.438 6.539 -24.759 1.00 45.28 305 CYS A O 1
ATOM 2369 N N . LEU A 1 306 ? -11.301 5.515 -23.114 1.00 48.91 306 LEU A N 1
ATOM 2370 C CA . LEU A 1 306 ? -12.431 5.274 -22.213 1.00 48.91 306 LEU A CA 1
ATOM 2371 C C . LEU A 1 306 ? -12.918 6.508 -21.438 1.00 48.91 306 LEU A C 1
ATOM 2373 O O . LEU A 1 306 ? -14.027 6.476 -20.905 1.00 48.91 306 LEU A O 1
ATOM 2377 N N . ASN A 1 307 ? -12.114 7.574 -21.385 1.00 48.69 307 ASN A N 1
ATOM 2378 C CA . ASN A 1 307 ? -12.425 8.828 -20.689 1.00 48.69 307 ASN A CA 1
ATOM 2379 C C . ASN A 1 307 ? -12.826 9.967 -21.654 1.00 48.69 307 ASN A C 1
ATOM 2381 O O . ASN A 1 307 ? -12.941 11.123 -21.242 1.00 48.69 307 ASN A O 1
ATOM 2385 N N . SER A 1 308 ? -13.057 9.664 -22.938 1.00 45.72 308 SER A N 1
ATOM 2386 C CA . SER A 1 308 ? -13.574 10.642 -23.903 1.00 45.72 308 SER A CA 1
ATOM 2387 C C . SER A 1 308 ? -15.030 11.036 -23.586 1.00 45.72 308 SER A C 1
ATOM 2389 O O . SER A 1 308 ? -15.871 10.156 -23.393 1.00 45.72 308 SER A O 1
ATOM 2391 N N . PRO A 1 309 ? -15.372 12.341 -23.540 1.00 39.62 309 PRO A N 1
ATOM 2392 C CA . PRO A 1 309 ? -16.671 12.816 -23.057 1.00 39.62 309 PRO A CA 1
ATOM 2393 C C . PRO A 1 309 ? -17.795 12.673 -24.104 1.00 39.62 309 PRO A C 1
ATOM 2395 O O . PRO A 1 309 ? -18.259 13.655 -24.685 1.00 39.62 309 PRO A O 1
ATOM 2398 N N . GLY A 1 310 ? -18.266 11.444 -24.320 1.00 44.94 310 GLY A N 1
ATOM 2399 C CA . GLY A 1 310 ? -19.486 11.134 -25.075 1.00 44.94 310 GLY A CA 1
ATOM 2400 C C . GLY A 1 310 ? -20.699 10.928 -24.158 1.00 44.94 310 GLY A C 1
ATOM 2401 O O . GLY A 1 310 ? -20.590 10.308 -23.103 1.00 44.94 310 GLY A O 1
ATOM 2402 N N . ARG A 1 311 ? -21.889 11.410 -24.551 1.00 35.81 311 ARG A N 1
ATOM 2403 C CA . ARG A 1 311 ? -23.145 11.099 -23.837 1.00 35.81 311 ARG A CA 1
ATOM 2404 C C . ARG A 1 311 ? -23.682 9.737 -24.295 1.00 35.81 311 ARG A C 1
ATOM 2406 O O . ARG A 1 311 ? -24.457 9.674 -25.242 1.00 35.81 311 ARG A O 1
ATOM 2413 N N . GLY A 1 312 ? -23.282 8.664 -23.620 1.00 45.22 312 GLY A N 1
ATOM 2414 C CA . GLY A 1 312 ? -23.756 7.299 -23.871 1.00 45.22 312 GLY A CA 1
ATOM 2415 C C . GLY A 1 312 ? -23.068 6.287 -22.952 1.00 45.22 312 GLY A C 1
ATOM 2416 O O . GLY A 1 312 ? -22.280 6.683 -22.093 1.00 45.22 312 GLY A O 1
ATOM 2417 N N . LEU A 1 313 ? -23.341 4.987 -23.125 1.00 44.56 313 LEU A N 1
ATOM 2418 C CA . LEU A 1 313 ? -22.465 3.969 -22.531 1.00 44.56 313 LEU A CA 1
ATOM 2419 C C . LEU A 1 313 ? -21.063 4.088 -23.156 1.00 44.56 313 LEU A C 1
ATOM 2421 O O . LEU A 1 313 ? -20.972 4.300 -24.366 1.00 44.56 313 LEU A O 1
ATOM 2425 N N . PRO A 1 314 ? -19.976 3.942 -22.379 1.00 53.31 314 PRO A N 1
ATOM 2426 C CA . PRO A 1 314 ? -18.629 3.973 -22.935 1.00 53.31 314 PRO A CA 1
ATOM 2427 C C . PRO A 1 314 ? -18.432 2.843 -23.964 1.00 53.31 314 PRO A C 1
ATOM 2429 O O . PRO A 1 314 ? -19.101 1.809 -23.865 1.00 53.31 314 PRO A O 1
ATOM 2432 N N . PRO A 1 315 ? -17.519 3.010 -24.940 1.00 57.19 315 PRO A N 1
ATOM 2433 C CA . PRO A 1 315 ? -17.152 1.933 -25.853 1.00 57.19 315 PRO A CA 1
ATOM 2434 C C . PRO A 1 315 ? -16.678 0.697 -25.075 1.00 57.19 315 PRO A C 1
ATOM 2436 O O . PRO A 1 315 ? -16.069 0.803 -24.005 1.00 57.19 315 PRO A O 1
ATOM 2439 N N . THR A 1 316 ? -16.974 -0.482 -25.618 1.00 54.34 316 THR A N 1
ATOM 2440 C CA . THR A 1 316 ? -16.477 -1.748 -25.061 1.00 54.34 316 THR A CA 1
ATOM 2441 C C . THR A 1 316 ? -15.032 -1.915 -25.510 1.00 54.34 316 THR A C 1
ATOM 2443 O O . THR A 1 316 ? -14.693 -1.528 -26.625 1.00 54.34 316 THR A O 1
ATOM 2446 N N . VAL A 1 317 ? -14.154 -2.441 -24.657 1.00 55.53 317 VAL A N 1
ATOM 2447 C CA . VAL A 1 317 ? -12.731 -2.535 -24.999 1.00 55.53 317 VAL A CA 1
ATOM 2448 C C . VAL A 1 317 ? -12.208 -3.933 -24.743 1.00 55.53 317 VAL A C 1
ATOM 2450 O O . VAL A 1 317 ? -12.382 -4.473 -23.650 1.00 55.53 317 VAL A O 1
ATOM 2453 N N . SER A 1 318 ? -11.575 -4.503 -25.764 1.00 51.56 318 SER A N 1
ATOM 2454 C CA . SER A 1 318 ? -10.988 -5.833 -25.751 1.00 51.56 318 SER A CA 1
ATOM 2455 C C . SER A 1 318 ? -9.466 -5.759 -25.910 1.00 51.56 318 SER A C 1
ATOM 2457 O O . SER A 1 318 ? -8.910 -4.909 -26.608 1.00 51.56 318 SER A O 1
ATOM 2459 N N . CYS A 1 319 ? -8.785 -6.661 -25.208 1.00 51.62 319 CYS A N 1
ATOM 2460 C CA . CYS A 1 319 ? -7.337 -6.830 -25.230 1.00 51.62 319 CYS A CA 1
ATOM 2461 C C . CYS A 1 319 ? -7.033 -8.262 -25.654 1.00 51.62 319 CYS A C 1
ATOM 2463 O O . CYS A 1 319 ? -7.469 -9.196 -24.978 1.00 51.62 319 CYS A O 1
ATOM 2465 N N . ALA A 1 320 ? -6.256 -8.451 -26.721 1.00 45.12 320 ALA A N 1
ATOM 2466 C CA . ALA A 1 320 ? -5.685 -9.758 -27.025 1.00 45.12 320 ALA A CA 1
ATOM 2467 C C . ALA A 1 320 ? -4.323 -9.627 -27.710 1.00 45.12 320 ALA A C 1
ATOM 2469 O O . ALA A 1 320 ? -4.186 -9.015 -28.763 1.00 45.12 320 ALA A O 1
ATOM 2470 N N . GLY A 1 321 ? -3.318 -10.274 -27.132 1.00 42.72 321 GLY A N 1
ATOM 2471 C CA . GLY A 1 321 ? -2.000 -10.390 -27.736 1.00 42.72 321 GLY A CA 1
ATOM 2472 C C . GLY A 1 321 ? -1.110 -11.317 -26.916 1.00 42.72 321 GLY A C 1
ATOM 2473 O O . GLY A 1 321 ? -1.183 -11.292 -25.684 1.00 42.72 321 GLY A O 1
ATOM 2474 N N . PRO A 1 322 ? -0.270 -12.150 -27.555 1.00 38.28 322 PRO A N 1
ATOM 2475 C CA . PRO A 1 322 ? 0.820 -12.802 -26.854 1.00 38.28 322 PRO A CA 1
ATOM 2476 C C . PRO A 1 322 ? 1.813 -11.714 -26.452 1.00 38.28 322 PRO A C 1
ATOM 2478 O O . PRO A 1 322 ? 2.484 -11.116 -27.292 1.00 38.28 322 PRO A O 1
ATOM 2481 N N . ALA A 1 323 ? 1.882 -11.443 -25.156 1.00 39.94 323 ALA A N 1
ATOM 2482 C CA . ALA A 1 323 ? 2.857 -10.526 -24.610 1.00 39.94 323 ALA A CA 1
ATOM 2483 C C . ALA A 1 323 ? 4.278 -11.011 -24.959 1.00 39.94 323 ALA A C 1
ATOM 2485 O O . ALA A 1 323 ? 4.664 -12.115 -24.575 1.00 39.94 323 ALA A O 1
ATOM 2486 N N . LEU A 1 324 ? 5.035 -10.203 -25.712 1.00 36.62 324 LEU A N 1
ATOM 2487 C CA . LEU A 1 324 ? 6.394 -10.556 -26.155 1.00 36.62 324 LEU A CA 1
ATOM 2488 C C . LEU A 1 324 ? 7.396 -10.649 -24.989 1.00 36.62 324 LEU A C 1
ATOM 2490 O O . LEU A 1 324 ? 8.410 -11.328 -25.115 1.00 36.62 324 LEU A O 1
ATOM 2494 N N . ASP A 1 325 ? 7.051 -10.052 -23.846 1.00 34.62 325 ASP A N 1
ATOM 2495 C CA . ASP A 1 325 ? 7.639 -10.289 -22.527 1.00 34.62 325 ASP A CA 1
ATOM 2496 C C . ASP A 1 325 ? 6.532 -10.702 -21.539 1.00 34.62 325 ASP A C 1
ATOM 2498 O O . ASP A 1 325 ? 5.398 -10.252 -21.687 1.00 34.62 325 ASP A O 1
ATOM 2502 N N . PRO A 1 326 ? 6.808 -11.458 -20.460 1.00 30.42 326 PRO A N 1
ATOM 2503 C CA . PRO A 1 326 ? 5.797 -11.885 -19.474 1.00 30.42 326 PRO A CA 1
ATOM 2504 C C . PRO A 1 326 ? 5.212 -10.755 -18.585 1.00 30.42 326 PRO A C 1
ATOM 2506 O O . PRO A 1 326 ? 4.558 -11.031 -17.574 1.00 30.42 326 PRO A O 1
ATOM 2509 N N . TRP A 1 327 ? 5.460 -9.484 -18.920 1.00 41.12 327 TRP A N 1
ATOM 2510 C CA . TRP A 1 327 ? 5.216 -8.298 -18.087 1.00 41.12 327 TRP A CA 1
ATOM 2511 C C . TRP A 1 327 ? 3.859 -7.570 -18.258 1.00 41.12 327 TRP A C 1
ATOM 2513 O O . TRP A 1 327 ? 3.274 -7.216 -17.236 1.00 41.12 327 TRP A O 1
ATOM 2523 N N . PRO A 1 328 ? 3.293 -7.346 -19.463 1.00 35.97 328 PRO A N 1
ATOM 2524 C CA . PRO A 1 328 ? 2.177 -6.415 -19.670 1.00 35.97 328 PRO A CA 1
ATOM 2525 C C . PRO A 1 328 ? 0.795 -6.984 -19.313 1.00 35.97 328 PRO A C 1
ATOM 2527 O O . PRO A 1 328 ? -0.221 -6.385 -19.636 1.00 35.97 328 PRO A O 1
ATOM 2530 N N . LEU A 1 329 ? 0.749 -8.130 -18.628 1.00 36.56 329 LEU A N 1
ATOM 2531 C CA . LEU A 1 329 ? -0.467 -8.679 -18.018 1.00 36.56 329 LEU A CA 1
ATOM 2532 C C . LEU A 1 329 ? -0.608 -8.261 -16.544 1.00 36.56 329 LEU A C 1
ATOM 2534 O O . LEU A 1 329 ? -1.235 -8.964 -15.752 1.00 36.56 329 LEU A O 1
ATOM 2538 N N . SER A 1 330 ? -0.035 -7.116 -16.168 1.00 40.56 330 SER A N 1
ATOM 2539 C CA . SER A 1 330 ? -0.630 -6.326 -15.092 1.00 40.56 330 SER A CA 1
ATOM 2540 C C . SER A 1 330 ? -2.015 -5.863 -15.560 1.00 40.56 330 SER A C 1
ATOM 2542 O O . SER A 1 330 ? -2.153 -5.443 -16.711 1.00 40.56 330 SER A O 1
ATOM 2544 N N . PRO A 1 331 ? -3.047 -5.928 -14.707 1.00 36.78 331 PRO A N 1
ATOM 2545 C CA . PRO A 1 331 ? -4.368 -5.402 -15.041 1.00 36.78 331 PRO A CA 1
ATOM 2546 C C . PRO A 1 331 ? -4.243 -3.925 -15.458 1.00 36.78 331 PRO A C 1
ATOM 2548 O O . PRO A 1 331 ? -3.481 -3.192 -14.818 1.00 36.78 331 PRO A O 1
ATOM 2551 N N . PRO A 1 332 ? -4.986 -3.440 -16.473 1.00 39.41 332 PRO A N 1
ATOM 2552 C CA . PRO A 1 332 ? -5.043 -2.005 -16.732 1.00 39.41 332 PRO A CA 1
ATOM 2553 C C . PRO A 1 332 ? -5.459 -1.269 -15.444 1.00 39.41 332 PRO A C 1
ATOM 2555 O O . PRO A 1 332 ? -6.279 -1.812 -14.692 1.00 39.41 332 PRO A O 1
ATOM 2558 N N . PRO A 1 333 ? -4.974 -0.037 -15.187 1.00 44.25 333 PRO A N 1
ATOM 2559 C CA . PRO A 1 333 ? -5.302 0.718 -13.972 1.00 44.25 333 PRO A CA 1
ATOM 2560 C C . PRO A 1 333 ? -6.805 0.818 -13.687 1.00 44.25 333 PRO A C 1
ATOM 2562 O O . PRO A 1 333 ? -7.214 0.880 -12.532 1.00 44.25 333 PRO A O 1
ATOM 2565 N N . ARG A 1 334 ? -7.643 0.701 -14.723 1.00 39.56 334 ARG A N 1
ATOM 2566 C CA . ARG A 1 334 ? -9.101 0.625 -14.605 1.00 39.56 334 ARG A CA 1
ATOM 2567 C C . ARG A 1 334 ? -9.644 -0.624 -13.895 1.00 39.56 334 ARG A C 1
ATOM 2569 O O . ARG A 1 334 ? -10.663 -0.498 -13.236 1.00 39.56 334 ARG A O 1
ATOM 2576 N N . LEU A 1 335 ? -9.014 -1.800 -13.982 1.00 39.09 335 LEU A N 1
ATOM 2577 C CA . LEU A 1 335 ? -9.414 -2.974 -13.178 1.00 39.09 335 LEU A CA 1
ATOM 2578 C C . LEU A 1 335 ? -9.049 -2.769 -11.697 1.00 39.09 335 LEU A C 1
ATOM 2580 O O . LEU A 1 335 ? -9.837 -3.098 -10.815 1.00 39.09 335 LEU A O 1
ATOM 2584 N N . LEU A 1 336 ? -7.896 -2.143 -11.431 1.00 45.94 336 LEU A N 1
ATOM 2585 C CA . LEU A 1 336 ? -7.472 -1.741 -10.083 1.00 45.94 336 LEU A CA 1
ATOM 2586 C C . LEU A 1 336 ? -8.401 -0.659 -9.495 1.00 45.94 336 LEU A C 1
ATOM 2588 O O . LEU A 1 336 ? -8.734 -0.720 -8.317 1.00 45.94 336 LEU A O 1
ATOM 2592 N N . GLN A 1 337 ? -8.864 0.294 -10.312 1.00 47.78 337 GLN A N 1
ATOM 2593 C CA . GLN A 1 337 ? -9.860 1.309 -9.936 1.00 47.78 337 GLN A CA 1
ATOM 2594 C C . GLN A 1 337 ? -11.292 0.771 -9.839 1.00 47.78 337 GLN A C 1
ATOM 2596 O O . GLN A 1 337 ? -12.072 1.282 -9.048 1.00 47.78 337 GLN A O 1
ATOM 2601 N N . GLN A 1 338 ? -11.667 -0.236 -10.631 1.00 40.66 338 GLN A N 1
ATOM 2602 C CA . GLN A 1 338 ? -12.968 -0.904 -10.503 1.00 40.66 338 GLN A CA 1
ATOM 2603 C C . GLN A 1 338 ? -13.045 -1.742 -9.223 1.00 40.66 338 GLN A C 1
ATOM 2605 O O . GLN A 1 338 ? -14.139 -1.941 -8.701 1.00 40.66 338 GLN A O 1
ATOM 2610 N N . ALA A 1 339 ? -11.898 -2.203 -8.716 1.00 43.38 339 ALA A N 1
ATOM 2611 C CA . ALA A 1 339 ? -11.793 -2.892 -7.438 1.00 43.38 339 ALA A CA 1
ATOM 2612 C C . ALA A 1 339 ? -11.682 -1.956 -6.217 1.00 43.38 339 ALA A C 1
ATOM 2614 O O . ALA A 1 339 ? -11.947 -2.429 -5.116 1.00 43.38 339 ALA A O 1
ATOM 2615 N N . ILE A 1 340 ? -11.294 -0.677 -6.383 1.00 44.47 340 ILE A N 1
ATOM 2616 C CA . ILE A 1 340 ? -11.196 0.321 -5.292 1.00 44.47 340 ILE A CA 1
ATOM 2617 C C . ILE A 1 340 ? -12.469 1.141 -5.167 1.00 44.47 340 ILE A C 1
ATOM 2619 O O . ILE A 1 340 ? -13.168 0.914 -4.162 1.00 44.47 340 ILE A O 1
#

Secondary structure (DSSP, 8-state):
---SHHHHHHHHHHHHH-SSEEHHHHHHHH---HHHHHHHHHHHHHTTSEEEPSSS--EEEEPPHHHHHHHHHTTS------------S-PPPHHHHHHHHHHHT--TT-HHHHHHHHHHHHHHHHHHHHHHHHHHHHHHHHS-HHHHHHHHHH-GGGSSS------SSTTS-TTHHHHT--SSHHHHHHHHHHHHHHH-GGGTTTTSSS-TT-EETTEESS-HHHHHHHHHHHHTS--STTTS-TTHHHHHHHHHHHHHHHHH-S-GGGT---HHHHHHHHHHH-PPTTPEEEETT-SSHHHHHTTS--SSSPPEEEE----SSS-TTSPPHHHHHHH-

Sequence (340 aa):
MPDQEHLDDFLEAVEEAGSPAKNPALREALGWEEPLYEEVKAALVAKGIVKRGQGRSDTVFLADAEQVVQQATQAKAPRHGKAAGNGTPKDKSLESWIWDAACSIRGAKDAPKYKDYILPLIFTKRLCDVFDDELNRIAAEVGSRQKAFQLVAADHKLVRFYLPLVPGDPEQPVWSVIRKLSDKIGEGVTTQMRAIARENPLLQGIIDRVDFNATTHGQRDLDDDRLSNLIEAISTKRLGLSDVEADIIGKSYEYLIRKFAEGSGQSAGEFYTPPEVASIMSKVLQPEPGMEIYDPCCQGLLEVCLNSPGRGLPPTVSCAGPALDPWPLSPPPRLLQQAI

pLDDT: mean 73.87, std 20.72, range [21.42, 97.81]

Radius of gyration: 26.98 Å; chains: 1; bounding box: 62×71×52 Å

Foldseek 3Di:
DDDPVLLVLLVVLCVVCDPFHAPVSSCVVVVDDPVSSVVSQVVCVVQVQKDADPDPGRTIGGDDPVVSVVVVVVPDDDDDDDDDDDDDDDDQDVLSLLVVLLVVLDDPPQSVPSLVVSLLLLLVLLVQLQVVVLLVVVCVVVVHSVVSVVVCVVPVVSHLADQPQQDPDSVDGSLVQLLVDDPPSLQSLLVRQVRSCVRPVLCPCANNVDRQQDDDPNHRPGDPVSVNSSSVSSVPDHNYPVRDDLCVSVVSSLSSLVVSCVVPVDDSVLQADDPVRLLVVLVVVVDAAAAEAEDAAPRYNPPNVQPPDDPHHGYHYDYHYDHPDPPNPNPNSVSSSSSD